Protein AF-A0A1A8PY21-F1 (afdb_monomer_lite)

Radius of gyration: 28.39 Å; chains: 1; bounding box: 63×91×81 Å

InterPro domains:
  IPR014799 Apx/Shrm Domain 2 [PF08687] (49-250)
  IPR014799 Apx/Shrm Domain 2 [PS51307] (1-251)
  IPR027685 Shroom family [PTHR15012] (1-252)

Sequence (296 aa):
PSLAPLLDTWGGESTVELMEEIFTNSRLTDEPQKHPDERIQGESFSHAQSSAPDQRKETNLDEEETDLSVKKVELCEALRSSLVVLQEEKQVLSEELRHHQALGSSIAALVQDQLKPNEKEKYSVFIGDLERIVNLLLSLCNRLSRIDRSLLCLQRDELGTEDAAEEKDSLLHKRSLLLRQTEDARELKENLDRRQRVVQTILSGYLTKPQLQNYRRFVSTKPSLLIGQRHLDGLILQGEEQLTRLVKSLPAELAEAHGWSTVGLLSNSASWSSLGLSSMIPGPAHSMRPTTVTSL

Structure (mmCIF, N/CA/C/O backbone):
data_AF-A0A1A8PY21-F1
#
_entry.id   AF-A0A1A8PY21-F1
#
loop_
_atom_site.group_PDB
_atom_site.id
_atom_site.type_symbol
_atom_site.label_atom_id
_atom_site.label_alt_id
_atom_site.label_comp_id
_atom_site.label_asym_id
_atom_site.label_entity_id
_atom_site.label_seq_id
_atom_site.pdbx_PDB_ins_code
_atom_site.Cartn_x
_atom_site.Cartn_y
_atom_site.Cartn_z
_atom_site.occupancy
_atom_site.B_iso_or_equiv
_atom_site.auth_seq_id
_atom_site.auth_comp_id
_atom_site.auth_asym_id
_atom_site.auth_atom_id
_atom_site.pdbx_PDB_model_num
ATOM 1 N N . PRO A 1 1 ? -1.814 -14.224 -22.226 1.00 44.66 1 PRO A N 1
ATOM 2 C CA . PRO A 1 1 ? -1.003 -14.618 -21.046 1.00 44.66 1 PRO A CA 1
ATOM 3 C C . PRO A 1 1 ? -0.633 -13.343 -20.284 1.00 44.66 1 PRO A C 1
ATOM 5 O O . PRO A 1 1 ? -0.239 -12.386 -20.941 1.00 44.66 1 PRO A O 1
ATOM 8 N N . SER A 1 2 ? -0.841 -13.284 -18.965 1.00 49.44 2 SER A N 1
ATOM 9 C CA . SER A 1 2 ? -0.557 -12.070 -18.179 1.00 49.44 2 SER A CA 1
ATOM 10 C C . SER A 1 2 ? 0.954 -11.864 -18.045 1.00 49.44 2 SER A C 1
ATOM 12 O O . SER A 1 2 ? 1.669 -12.801 -17.688 1.00 49.44 2 SER A O 1
ATOM 14 N N . LEU A 1 3 ? 1.436 -10.651 -18.331 1.00 60.41 3 LEU A N 1
ATOM 15 C CA . LEU A 1 3 ? 2.834 -10.267 -18.106 1.00 60.41 3 LEU A CA 1
ATOM 16 C C . LEU A 1 3 ? 3.069 -9.774 -16.670 1.00 60.41 3 LEU A C 1
ATOM 18 O O . LEU A 1 3 ? 4.193 -9.405 -16.342 1.00 60.41 3 LEU A O 1
ATOM 22 N N . ALA A 1 4 ? 2.051 -9.790 -15.801 1.00 55.03 4 ALA A N 1
ATOM 23 C CA . ALA A 1 4 ? 2.152 -9.297 -14.426 1.00 55.03 4 ALA A CA 1
ATOM 24 C C . ALA A 1 4 ? 3.354 -9.869 -13.637 1.00 55.03 4 ALA A C 1
ATOM 26 O O . ALA A 1 4 ? 4.080 -9.071 -13.045 1.00 55.03 4 ALA A O 1
ATOM 27 N N . PRO A 1 5 ? 3.685 -11.178 -13.709 1.00 56.66 5 PRO A N 1
ATOM 28 C CA . PRO A 1 5 ? 4.866 -11.712 -13.019 1.00 56.66 5 PRO A CA 1
ATOM 29 C C . PRO A 1 5 ? 6.200 -11.167 -13.559 1.00 56.66 5 PRO A C 1
ATOM 31 O O . PRO A 1 5 ? 7.193 -11.107 -12.840 1.00 56.66 5 PRO A O 1
ATOM 34 N N . LEU A 1 6 ? 6.248 -10.763 -14.831 1.00 56.72 6 LEU A N 1
ATOM 35 C CA . LEU A 1 6 ? 7.443 -10.183 -15.456 1.00 56.72 6 LEU A CA 1
ATOM 36 C C . LEU A 1 6 ? 7.592 -8.686 -15.152 1.00 56.72 6 LEU A C 1
ATOM 38 O O . LEU A 1 6 ? 8.707 -8.172 -15.143 1.00 56.72 6 LEU A O 1
ATOM 42 N N . LEU A 1 7 ? 6.484 -7.993 -14.874 1.00 57.75 7 LEU A N 1
ATOM 43 C CA . LEU A 1 7 ? 6.499 -6.596 -14.432 1.00 57.75 7 LEU A CA 1
ATOM 44 C C . LEU A 1 7 ? 6.999 -6.458 -12.987 1.00 57.75 7 LEU A C 1
ATOM 46 O O . LEU A 1 7 ? 7.671 -5.475 -12.673 1.00 57.75 7 LEU A O 1
ATOM 50 N N . ASP A 1 8 ? 6.713 -7.454 -12.147 1.00 51.75 8 ASP A N 1
ATOM 51 C CA . ASP A 1 8 ? 7.096 -7.490 -10.730 1.00 51.75 8 ASP A CA 1
ATOM 52 C C . ASP A 1 8 ? 8.574 -7.893 -10.512 1.00 51.75 8 ASP A C 1
ATOM 54 O O . ASP A 1 8 ? 9.223 -7.452 -9.569 1.00 51.75 8 ASP A O 1
ATOM 58 N N . THR A 1 9 ? 9.166 -8.658 -11.438 1.00 50.94 9 THR A N 1
ATOM 59 C CA . THR A 1 9 ? 10.487 -9.308 -11.269 1.00 50.94 9 THR A CA 1
ATOM 60 C C . THR A 1 9 ? 11.704 -8.490 -11.717 1.00 50.94 9 THR A C 1
ATOM 62 O O . THR A 1 9 ? 12.834 -8.982 -11.664 1.00 50.94 9 THR A O 1
ATOM 65 N N . TRP A 1 10 ? 11.549 -7.224 -12.118 1.00 45.28 10 TRP A N 1
ATOM 66 C CA . TRP A 1 10 ? 12.702 -6.366 -12.433 1.00 45.28 10 TRP A CA 1
ATOM 67 C C . TRP A 1 10 ? 13.410 -5.851 -11.158 1.00 45.28 10 TRP A C 1
ATOM 69 O O . TRP A 1 10 ? 13.313 -4.683 -10.777 1.00 45.28 10 TRP A O 1
ATOM 79 N N . GLY A 1 11 ? 14.181 -6.753 -10.532 1.00 39.81 11 GLY A N 1
ATOM 80 C CA . GLY A 1 11 ? 15.455 -6.455 -9.865 1.00 39.81 11 GLY A CA 1
ATOM 81 C C . GLY A 1 11 ? 15.424 -6.003 -8.400 1.00 39.81 11 GLY A C 1
ATOM 82 O O . GLY A 1 11 ? 16.011 -4.967 -8.094 1.00 39.81 11 GLY A O 1
ATOM 83 N N . GLY A 1 12 ? 14.795 -6.765 -7.500 1.00 50.94 12 GLY A N 1
ATOM 84 C CA . GLY A 1 12 ? 14.908 -6.599 -6.040 1.00 50.94 12 GLY A CA 1
ATOM 85 C C . GLY A 1 12 ? 13.712 -7.182 -5.280 1.00 50.94 12 GLY A C 1
ATOM 86 O O . GLY A 1 12 ? 12.704 -7.484 -5.910 1.00 50.94 12 GLY A O 1
ATOM 87 N N . GLU A 1 13 ? 13.830 -7.315 -3.953 1.00 57.50 13 GLU A N 1
ATOM 88 C CA . GLU A 1 13 ? 12.708 -7.651 -3.056 1.00 57.50 13 GLU A CA 1
ATOM 89 C C . GLU A 1 13 ? 11.561 -6.657 -3.305 1.00 57.50 13 GLU A C 1
ATOM 91 O O . GLU A 1 13 ? 11.758 -5.430 -3.280 1.00 57.50 13 GLU A O 1
ATOM 96 N N . SER A 1 14 ? 10.383 -7.175 -3.660 1.00 70.00 14 SER A N 1
ATOM 97 C CA . SER A 1 14 ? 9.252 -6.335 -4.050 1.00 70.00 14 SER A CA 1
ATOM 98 C C . SER A 1 14 ? 8.775 -5.557 -2.824 1.00 70.00 14 SER A C 1
ATOM 100 O O . SER A 1 14 ? 8.704 -6.082 -1.715 1.00 70.00 14 SER A O 1
ATOM 102 N N . THR A 1 15 ? 8.403 -4.283 -2.997 1.00 79.19 15 THR A N 1
ATOM 103 C CA . THR A 1 15 ? 7.799 -3.483 -1.911 1.00 79.19 15 THR A CA 1
ATOM 104 C C . THR A 1 15 ? 6.608 -4.207 -1.275 1.00 79.19 15 THR A C 1
ATOM 106 O O . THR A 1 15 ? 6.325 -4.009 -0.096 1.00 79.19 15 THR A O 1
ATOM 109 N N . VAL A 1 16 ? 5.924 -5.050 -2.052 1.00 77.62 16 VAL A N 1
ATOM 110 C CA . VAL A 1 16 ? 4.849 -5.915 -1.572 1.00 77.62 16 VAL A CA 1
ATOM 111 C C . VAL A 1 16 ? 5.371 -6.975 -0.608 1.00 77.62 16 VAL A C 1
ATOM 113 O O . VAL A 1 16 ? 4.808 -7.083 0.470 1.00 77.62 16 VAL A O 1
ATOM 116 N N . GLU A 1 17 ? 6.461 -7.677 -0.921 1.00 80.62 17 GLU A N 1
ATOM 117 C CA . GLU A 1 17 ? 7.056 -8.711 -0.056 1.00 80.62 17 GLU A CA 1
ATOM 118 C C . GLU A 1 17 ? 7.477 -8.131 1.302 1.00 80.62 17 GLU A C 1
ATOM 120 O O . GLU A 1 17 ? 7.087 -8.643 2.352 1.00 80.62 17 GLU A O 1
ATOM 125 N N . LEU A 1 18 ? 8.167 -6.984 1.292 1.00 81.00 18 LEU A N 1
ATOM 126 C CA . LEU A 1 18 ? 8.577 -6.291 2.519 1.00 81.00 18 LEU A CA 1
ATOM 127 C C . LEU A 1 18 ? 7.367 -5.820 3.346 1.00 81.00 18 LEU A C 1
ATOM 129 O O . LEU A 1 18 ? 7.375 -5.853 4.578 1.00 81.00 18 LEU A O 1
ATOM 133 N N . MET A 1 19 ? 6.302 -5.369 2.681 1.00 86.31 19 MET A N 1
ATOM 134 C CA . MET A 1 19 ? 5.062 -4.973 3.350 1.00 86.31 19 MET A CA 1
ATOM 135 C C . MET A 1 19 ? 4.276 -6.173 3.873 1.00 86.31 19 MET A C 1
ATOM 137 O O . MET A 1 19 ? 3.691 -6.083 4.951 1.00 86.31 19 MET A O 1
ATOM 141 N N . GLU A 1 20 ? 4.253 -7.287 3.150 1.00 82.56 20 GLU A N 1
ATOM 142 C CA . GLU A 1 20 ? 3.654 -8.524 3.626 1.00 82.56 20 GLU A CA 1
ATOM 143 C C . GLU A 1 20 ? 4.355 -8.962 4.903 1.00 82.56 20 GLU A C 1
ATOM 145 O O . GLU A 1 20 ? 3.666 -9.065 5.913 1.00 82.56 20 GLU A O 1
ATOM 150 N N . GLU A 1 21 ? 5.690 -9.035 4.923 1.00 84.88 21 GLU A N 1
ATOM 151 C CA . GLU A 1 21 ? 6.484 -9.363 6.115 1.00 84.88 21 GLU A CA 1
ATOM 152 C C . GLU A 1 21 ? 6.089 -8.501 7.334 1.00 84.88 21 GLU A C 1
ATOM 154 O O . GLU A 1 21 ? 5.774 -9.016 8.414 1.00 84.88 21 GLU A O 1
ATOM 159 N N . ILE A 1 22 ? 6.037 -7.174 7.166 1.00 83.25 22 ILE A N 1
ATOM 160 C CA . ILE A 1 22 ? 5.738 -6.232 8.258 1.00 83.25 22 ILE A CA 1
ATOM 161 C C . ILE A 1 22 ? 4.326 -6.442 8.830 1.00 83.25 22 ILE A C 1
ATOM 163 O O . ILE A 1 22 ? 4.101 -6.263 10.033 1.00 83.25 22 ILE A O 1
ATOM 167 N N . PHE A 1 23 ? 3.354 -6.811 7.995 1.00 82.94 23 PHE A N 1
ATOM 168 C CA . PHE A 1 23 ? 1.962 -6.957 8.421 1.00 82.94 23 PHE A CA 1
ATOM 169 C C . PHE A 1 23 ? 1.584 -8.404 8.789 1.00 82.94 23 PHE A C 1
ATOM 171 O O . PHE A 1 23 ? 0.727 -8.585 9.663 1.00 82.94 23 PHE A O 1
ATOM 178 N N . THR A 1 24 ? 2.257 -9.427 8.251 1.00 75.19 24 THR A N 1
ATOM 179 C CA . THR A 1 24 ? 2.079 -10.840 8.632 1.00 75.19 24 THR A CA 1
ATOM 180 C C . THR A 1 24 ? 2.720 -11.167 9.977 1.00 75.19 24 THR A C 1
ATOM 182 O O . THR A 1 24 ? 2.135 -11.935 10.744 1.00 75.19 24 THR A O 1
ATOM 185 N N . ASN A 1 25 ? 3.839 -10.523 10.337 1.00 45.12 25 ASN A N 1
ATOM 186 C CA . ASN A 1 25 ? 4.578 -10.789 11.584 1.00 45.12 25 ASN A CA 1
ATOM 187 C C . ASN A 1 25 ? 3.817 -10.444 12.882 1.00 45.12 25 ASN A C 1
ATOM 189 O O . ASN A 1 25 ? 4.236 -10.818 13.975 1.00 45.12 25 ASN A O 1
ATOM 193 N N . SER A 1 26 ? 2.651 -9.796 12.795 1.00 44.38 26 SER A N 1
ATOM 194 C CA . SER A 1 26 ? 1.769 -9.557 13.952 1.00 44.38 26 SER A CA 1
ATOM 195 C C . SER A 1 26 ? 0.883 -10.760 14.333 1.00 44.38 26 SER A C 1
ATOM 197 O O . SER A 1 26 ? 0.180 -10.728 15.349 1.00 44.38 26 SER A O 1
ATOM 199 N N . ARG A 1 27 ? 0.923 -11.848 13.550 1.00 37.94 27 ARG A N 1
ATOM 200 C CA . ARG A 1 27 ? 0.193 -13.095 13.804 1.00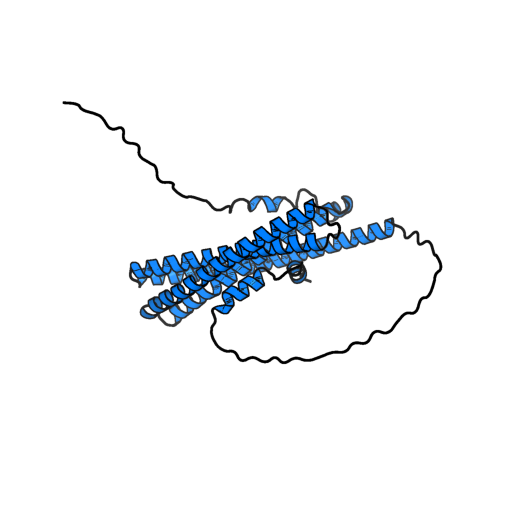 37.94 27 ARG A CA 1
ATOM 201 C C . ARG A 1 27 ? 1.065 -14.062 14.616 1.00 37.94 27 ARG A C 1
ATOM 203 O O . ARG A 1 27 ? 1.661 -14.978 14.069 1.00 37.94 27 ARG A O 1
ATOM 210 N N . LEU A 1 28 ? 1.171 -13.843 15.926 1.00 38.88 28 LEU A N 1
ATOM 211 C CA . LEU A 1 28 ? 1.960 -14.725 16.792 1.00 38.88 28 LEU A CA 1
ATOM 212 C C . LEU A 1 28 ? 1.396 -16.162 16.892 1.00 38.88 28 LEU A C 1
ATOM 214 O O . LEU A 1 28 ? 0.182 -16.350 16.984 1.00 38.88 28 LEU A O 1
ATOM 218 N N . THR A 1 29 ? 2.370 -17.085 16.977 1.00 32.84 29 THR A N 1
ATOM 219 C CA . THR A 1 29 ? 2.411 -18.489 17.458 1.00 32.84 29 THR A CA 1
ATOM 220 C C . THR A 1 29 ? 1.862 -19.605 16.556 1.00 32.84 29 THR A C 1
ATOM 222 O O . THR A 1 29 ? 0.664 -19.874 16.564 1.00 32.84 29 THR A O 1
ATOM 225 N N . ASP A 1 30 ? 2.734 -20.292 15.807 1.00 28.64 30 ASP A N 1
ATOM 226 C CA . ASP A 1 30 ? 3.470 -21.490 16.272 1.00 28.64 30 ASP A CA 1
ATOM 227 C C . ASP A 1 30 ? 4.514 -21.919 15.215 1.00 28.64 30 ASP A C 1
ATOM 229 O O . ASP A 1 30 ? 4.177 -22.176 14.063 1.00 28.64 30 ASP A O 1
ATOM 233 N N . GLU A 1 31 ? 5.782 -21.999 15.622 1.00 29.91 31 GLU A N 1
ATOM 234 C CA . GLU A 1 31 ? 6.881 -22.676 14.909 1.00 29.91 31 GLU A CA 1
ATOM 235 C C . GLU A 1 31 ? 7.088 -24.061 15.557 1.00 29.91 31 GLU A C 1
ATOM 237 O O . GLU A 1 31 ? 6.836 -24.212 16.758 1.00 29.91 31 GLU A O 1
ATOM 242 N N . PRO A 1 32 ? 7.558 -25.084 14.814 1.00 32.59 32 PRO A N 1
ATOM 243 C CA . PRO A 1 32 ? 9.007 -25.297 14.797 1.00 32.59 32 PRO A CA 1
ATOM 244 C C . PRO A 1 32 ? 9.599 -25.750 13.449 1.00 32.59 32 PRO A C 1
ATOM 246 O O . PRO A 1 32 ? 9.262 -26.813 12.927 1.00 32.59 32 PRO A O 1
ATOM 249 N N . GLN A 1 33 ? 10.591 -24.979 12.992 1.00 27.78 33 GLN A N 1
ATOM 250 C CA . GLN A 1 33 ? 11.949 -25.350 12.566 1.00 27.78 33 GLN A CA 1
ATOM 251 C C . GLN A 1 33 ? 12.152 -26.727 11.916 1.00 27.78 33 GLN A C 1
ATOM 253 O O . GLN A 1 33 ? 11.988 -27.762 12.563 1.00 27.78 33 GLN A O 1
ATOM 258 N N . LYS A 1 34 ? 12.785 -26.719 10.730 1.00 28.19 34 LYS A N 1
ATOM 259 C CA . LYS A 1 34 ? 13.888 -27.641 10.390 1.00 28.19 34 LYS A CA 1
ATOM 260 C C . LYS A 1 34 ? 14.707 -27.159 9.179 1.00 28.19 34 LYS A C 1
ATOM 262 O O . LYS A 1 34 ? 14.214 -27.140 8.060 1.00 28.19 34 LYS A O 1
ATOM 267 N N . HIS A 1 35 ? 15.983 -26.871 9.428 1.00 29.47 35 HIS A N 1
ATOM 268 C CA . HIS A 1 35 ? 17.116 -27.142 8.526 1.00 29.47 35 HIS A CA 1
ATOM 269 C C . HIS A 1 35 ? 17.983 -28.205 9.239 1.00 29.47 35 HIS A C 1
ATOM 271 O O . HIS A 1 35 ? 17.946 -28.249 10.476 1.00 29.47 35 HIS A O 1
ATOM 277 N N . PRO A 1 36 ? 18.659 -29.127 8.526 1.00 35.31 36 PRO A N 1
ATOM 278 C CA . PRO A 1 36 ? 20.046 -28.903 8.066 1.00 35.31 36 PRO A CA 1
ATOM 279 C C . PRO A 1 36 ? 20.287 -29.459 6.634 1.00 35.31 36 PRO A C 1
ATOM 281 O O . PRO A 1 36 ? 19.614 -30.394 6.222 1.00 35.31 36 PRO A O 1
ATOM 284 N N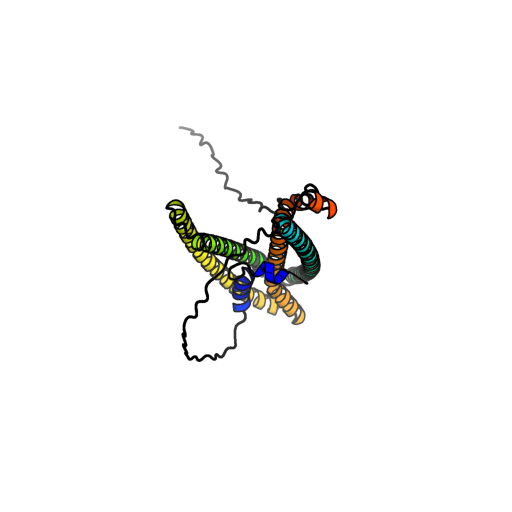 . ASP A 1 37 ? 21.016 -28.795 5.733 1.00 27.55 37 ASP A N 1
ATOM 285 C CA . ASP A 1 37 ? 22.480 -28.603 5.599 1.00 27.55 37 ASP A CA 1
ATOM 286 C C . ASP A 1 37 ? 23.247 -29.769 4.911 1.00 27.55 37 ASP A C 1
ATOM 288 O O . ASP A 1 37 ? 22.926 -30.932 5.135 1.00 27.55 37 ASP A O 1
ATOM 292 N N . GLU A 1 38 ? 24.289 -29.397 4.137 1.00 30.00 38 GLU A N 1
ATOM 293 C CA . GLU A 1 38 ? 25.358 -30.193 3.457 1.00 30.00 38 GLU A CA 1
ATOM 294 C C . GLU A 1 38 ? 25.096 -30.792 2.045 1.00 30.00 38 GLU A C 1
ATOM 296 O O . GLU A 1 38 ? 24.014 -31.284 1.763 1.00 30.00 38 GLU A O 1
ATOM 301 N N . ARG A 1 39 ? 26.035 -30.907 1.080 1.00 28.34 39 ARG A N 1
ATOM 302 C CA . ARG A 1 39 ? 27.376 -30.353 0.748 1.00 28.34 39 ARG A CA 1
ATOM 303 C C . ARG A 1 39 ? 27.797 -30.925 -0.639 1.00 28.34 39 ARG A C 1
ATOM 305 O O . ARG A 1 39 ? 27.665 -32.120 -0.848 1.00 28.34 39 ARG A O 1
ATOM 312 N N . ILE A 1 40 ? 28.408 -30.080 -1.485 1.00 33.34 40 ILE A N 1
ATOM 313 C CA . ILE A 1 40 ? 29.586 -30.284 -2.385 1.00 33.34 40 ILE A CA 1
ATOM 314 C C . ILE A 1 40 ? 29.592 -31.404 -3.460 1.00 33.34 40 ILE A C 1
ATOM 316 O O . ILE A 1 40 ? 29.669 -32.580 -3.131 1.00 33.34 40 ILE A O 1
ATOM 320 N N . GLN A 1 41 ? 29.760 -31.003 -4.733 1.00 31.89 41 GLN A N 1
ATOM 321 C CA . GLN A 1 41 ? 30.867 -31.333 -5.682 1.00 31.89 41 GLN A CA 1
ATOM 322 C C . GLN A 1 41 ? 30.495 -30.733 -7.06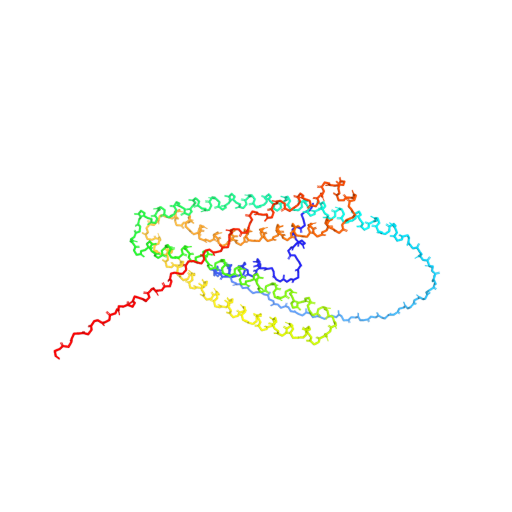0 1.00 31.89 41 GLN A C 1
ATOM 324 O O . GLN A 1 41 ? 29.355 -30.845 -7.479 1.00 31.89 41 GLN A O 1
ATOM 329 N N . GLY A 1 42 ? 31.323 -30.005 -7.812 1.00 28.11 42 GLY A N 1
ATOM 330 C CA . GLY A 1 42 ? 32.775 -29.894 -7.798 1.00 28.11 42 GLY A CA 1
ATOM 331 C C . GLY A 1 42 ? 33.412 -30.730 -8.907 1.00 28.11 42 GLY A C 1
ATOM 332 O O . GLY A 1 42 ? 34.252 -31.555 -8.583 1.00 28.11 42 GLY A O 1
ATOM 333 N N . GLU A 1 43 ? 33.046 -30.526 -10.179 1.00 31.00 43 GLU A N 1
ATOM 334 C CA . GLU A 1 43 ? 33.790 -31.081 -11.321 1.00 31.00 43 GLU A CA 1
ATOM 335 C C . GLU A 1 43 ? 33.926 -30.058 -12.459 1.00 31.00 43 GLU A C 1
ATOM 337 O O . GLU A 1 43 ? 32.968 -29.688 -13.136 1.00 31.00 43 GLU A O 1
ATOM 342 N N . SER A 1 44 ? 35.165 -29.607 -12.649 1.00 32.50 44 SER A N 1
ATOM 343 C CA . SER A 1 44 ? 35.674 -29.006 -13.880 1.00 32.50 44 SER A CA 1
ATOM 344 C C . SER A 1 44 ? 36.079 -30.122 -14.838 1.00 32.50 44 SER A C 1
ATOM 346 O O . SER A 1 44 ? 36.793 -31.018 -14.405 1.00 32.50 44 SER A O 1
ATOM 348 N N . PHE A 1 45 ? 35.779 -30.006 -16.134 1.00 28.64 45 PHE A N 1
ATOM 349 C CA . PHE A 1 45 ? 36.662 -30.521 -17.187 1.00 28.64 45 PHE A CA 1
ATOM 350 C C . PHE A 1 45 ? 36.560 -29.697 -18.477 1.00 28.64 45 PHE A C 1
ATOM 352 O O . PHE A 1 45 ? 35.588 -29.004 -18.760 1.00 28.64 45 PHE A O 1
ATOM 359 N N . SER A 1 46 ? 37.674 -29.734 -19.190 1.00 31.03 46 SER A N 1
ATOM 360 C CA . SER A 1 46 ? 38.239 -28.770 -20.124 1.00 31.03 46 SER A CA 1
ATOM 361 C C . SER A 1 46 ? 37.853 -28.945 -21.598 1.00 31.03 46 SER A C 1
ATOM 363 O O . SER A 1 46 ? 37.719 -30.061 -22.079 1.00 31.03 46 SER A O 1
ATOM 365 N N . HIS A 1 47 ? 37.855 -27.808 -22.304 1.00 29.89 47 HIS A N 1
ATOM 366 C CA . HIS A 1 47 ? 38.496 -27.529 -23.602 1.00 29.89 47 HIS A CA 1
ATOM 367 C C . HIS A 1 47 ? 38.347 -28.532 -24.768 1.00 29.89 47 HIS A C 1
ATOM 369 O O . HIS A 1 47 ? 38.985 -29.579 -24.791 1.00 29.89 47 HIS A O 1
ATOM 375 N N . ALA A 1 48 ? 37.677 -28.087 -25.837 1.00 31.83 48 ALA A N 1
ATOM 376 C CA . ALA A 1 48 ? 38.050 -28.440 -27.207 1.00 31.83 48 ALA A CA 1
ATOM 377 C C . ALA A 1 48 ? 37.741 -27.275 -28.163 1.00 31.83 48 ALA A C 1
ATOM 379 O O . ALA A 1 48 ? 36.588 -26.935 -28.420 1.00 31.83 48 ALA A O 1
ATOM 380 N N . GLN A 1 49 ? 38.816 -26.660 -28.660 1.00 33.41 49 GLN A N 1
ATOM 381 C CA . GLN A 1 49 ? 38.852 -25.782 -29.826 1.00 33.41 49 GLN A CA 1
ATOM 382 C C . GLN A 1 49 ? 38.360 -26.518 -31.078 1.00 33.41 49 GLN A C 1
ATOM 384 O O . GLN A 1 49 ? 38.784 -27.640 -31.346 1.00 33.41 49 GLN A O 1
ATOM 389 N N . SER A 1 50 ? 37.588 -25.827 -31.915 1.00 34.56 50 SER A N 1
ATOM 390 C CA . SER A 1 50 ? 37.625 -26.048 -33.360 1.00 34.56 50 SER A CA 1
ATOM 391 C C . SER A 1 50 ? 37.470 -24.717 -34.086 1.00 34.56 50 SER A C 1
ATOM 393 O O . SER A 1 50 ? 36.498 -23.986 -33.914 1.00 34.56 50 SER A O 1
ATOM 395 N N . SER A 1 51 ? 38.490 -24.421 -34.875 1.00 32.97 51 SER A N 1
ATOM 396 C CA . SER A 1 51 ? 38.691 -23.278 -35.756 1.00 32.97 51 SER A CA 1
ATOM 397 C C . SER A 1 51 ? 37.835 -23.339 -37.030 1.00 32.97 51 SER A C 1
ATOM 399 O O . SER A 1 51 ? 37.832 -24.379 -37.679 1.00 32.97 51 SER A O 1
ATOM 401 N N . ALA A 1 52 ? 37.181 -22.209 -37.354 1.00 34.78 52 ALA A N 1
ATOM 402 C CA . ALA A 1 52 ? 37.045 -21.488 -38.645 1.00 34.78 52 ALA A CA 1
ATOM 403 C C . ALA A 1 52 ? 36.932 -22.293 -39.980 1.00 34.78 52 ALA A C 1
ATOM 405 O O . ALA A 1 52 ? 37.671 -23.255 -40.170 1.00 34.78 52 ALA A O 1
ATOM 406 N N . PRO A 1 53 ? 36.110 -21.857 -40.970 1.00 41.47 53 PRO A N 1
ATOM 407 C CA . PRO A 1 53 ? 36.254 -20.526 -41.571 1.00 41.47 53 PRO A CA 1
ATOM 408 C C . PRO A 1 53 ? 34.961 -19.747 -41.886 1.00 41.47 53 PRO A C 1
ATOM 410 O O . PRO A 1 53 ? 33.930 -20.295 -42.261 1.00 41.47 53 PRO A O 1
ATOM 413 N N . ASP A 1 54 ? 35.094 -18.429 -41.737 1.00 43.03 54 ASP A N 1
ATOM 414 C CA . ASP A 1 54 ? 34.679 -17.367 -42.664 1.00 43.03 54 ASP A CA 1
ATOM 415 C C . ASP A 1 54 ? 33.593 -17.716 -43.704 1.00 43.03 54 ASP A C 1
ATOM 417 O O . ASP A 1 54 ? 33.869 -18.175 -44.813 1.00 43.03 54 ASP A O 1
ATOM 421 N N . GLN A 1 55 ? 32.345 -17.403 -43.361 1.00 37.50 55 GLN A N 1
ATOM 422 C CA . GLN A 1 55 ? 31.362 -16.945 -44.335 1.00 37.50 55 GLN A CA 1
ATOM 423 C C . GLN A 1 55 ? 30.854 -15.598 -43.847 1.00 37.50 55 GLN A C 1
ATOM 425 O O . GLN A 1 55 ? 30.137 -15.519 -42.848 1.00 37.50 55 GLN A O 1
ATOM 430 N N . ARG A 1 56 ? 31.252 -14.542 -44.561 1.00 45.59 56 ARG A N 1
ATOM 431 C CA . ARG A 1 56 ? 30.630 -13.220 -44.518 1.00 45.59 56 ARG A CA 1
ATOM 432 C C . ARG A 1 56 ? 29.126 -13.377 -44.726 1.00 45.59 56 ARG A C 1
ATOM 434 O O . ARG A 1 56 ? 28.635 -13.417 -45.849 1.00 45.59 56 ARG A O 1
ATOM 441 N N . LYS A 1 57 ? 28.408 -13.500 -43.617 1.00 46.53 57 LYS A N 1
ATOM 442 C CA . LYS A 1 57 ? 26.988 -13.224 -43.529 1.00 46.53 57 LYS A CA 1
ATOM 443 C C . LYS A 1 57 ? 26.873 -11.707 -43.516 1.00 46.53 57 LYS A C 1
ATOM 445 O O . LYS A 1 57 ? 26.890 -11.080 -42.466 1.00 46.53 57 LYS A O 1
ATOM 450 N N . GLU A 1 58 ? 26.792 -11.123 -44.702 1.00 42.72 58 GLU A N 1
ATOM 451 C CA . GLU A 1 58 ? 25.933 -9.957 -44.876 1.00 42.72 58 GLU A CA 1
ATOM 452 C C . GLU A 1 58 ? 24.504 -10.479 -44.659 1.00 42.72 58 GLU A C 1
ATOM 454 O O . GLU A 1 58 ? 23.797 -10.812 -45.606 1.00 42.72 58 GLU A O 1
ATOM 459 N N . THR A 1 59 ? 24.121 -10.729 -43.400 1.00 49.34 59 THR A N 1
ATOM 460 C CA . THR A 1 59 ? 22.710 -10.910 -43.073 1.00 49.34 59 THR A CA 1
ATOM 461 C C . THR A 1 59 ? 22.052 -9.573 -43.352 1.00 49.34 59 THR A C 1
ATOM 463 O O . THR A 1 59 ? 22.549 -8.531 -42.928 1.00 49.34 59 THR A O 1
ATOM 466 N N . ASN A 1 60 ? 21.002 -9.608 -44.170 1.00 58.25 60 ASN A N 1
ATOM 467 C CA . ASN A 1 60 ? 20.178 -8.459 -44.511 1.00 58.25 60 ASN A CA 1
ATOM 468 C C . ASN A 1 60 ? 19.801 -7.716 -43.225 1.00 58.25 60 ASN A C 1
ATOM 470 O O . ASN A 1 60 ? 18.914 -8.157 -42.497 1.00 58.25 60 ASN A O 1
ATOM 474 N N . LEU A 1 61 ? 20.468 -6.594 -42.949 1.00 65.44 61 LEU A N 1
ATOM 475 C CA . LEU A 1 61 ? 20.149 -5.729 -41.811 1.00 65.44 61 LEU A CA 1
ATOM 476 C C . LEU A 1 61 ? 18.669 -5.312 -41.851 1.00 65.44 61 LEU A C 1
ATOM 478 O O . LEU A 1 61 ? 18.034 -5.226 -40.808 1.00 65.44 61 LEU A O 1
ATOM 482 N N . ASP A 1 62 ? 18.105 -5.182 -43.054 1.00 67.75 62 ASP A N 1
ATOM 483 C CA . ASP A 1 62 ? 16.687 -4.904 -43.298 1.00 67.75 62 ASP A CA 1
ATOM 484 C C . ASP A 1 62 ? 15.758 -6.062 -42.864 1.00 67.75 62 ASP A C 1
ATOM 486 O O . ASP A 1 62 ? 14.665 -5.830 -42.346 1.00 67.75 62 ASP A O 1
ATOM 490 N N . GLU A 1 63 ? 16.165 -7.327 -43.026 1.00 70.75 63 GLU A N 1
ATOM 491 C CA . GLU A 1 63 ? 15.388 -8.490 -42.552 1.00 70.75 63 GLU A CA 1
ATOM 492 C C . GLU A 1 63 ? 15.434 -8.598 -41.018 1.00 70.75 63 GLU A C 1
ATOM 494 O O . GLU A 1 63 ? 14.433 -8.920 -40.379 1.00 70.75 63 GLU A O 1
ATOM 499 N N . GLU A 1 64 ? 16.577 -8.275 -40.408 1.00 74.25 64 GLU A N 1
ATOM 500 C CA . GLU A 1 64 ? 16.722 -8.229 -38.949 1.00 74.25 64 GLU A CA 1
ATOM 501 C C . GLU A 1 64 ? 15.957 -7.038 -38.337 1.00 74.25 64 GLU A C 1
ATOM 503 O O . GLU A 1 64 ? 15.305 -7.185 -37.303 1.00 74.25 64 GLU A O 1
ATOM 508 N N . GLU A 1 65 ? 15.967 -5.866 -38.981 1.00 75.25 65 GLU A N 1
ATOM 509 C CA . GLU A 1 65 ? 15.218 -4.682 -38.543 1.00 75.25 65 GLU A CA 1
ATOM 510 C C . GLU A 1 65 ? 13.701 -4.890 -38.652 1.00 75.25 65 GLU A C 1
ATOM 512 O O . GLU A 1 65 ? 12.951 -4.532 -37.736 1.00 75.25 65 GLU A O 1
ATOM 517 N N . THR A 1 66 ? 13.240 -5.533 -39.728 1.00 77.69 66 THR A N 1
ATOM 518 C CA . THR A 1 66 ? 11.825 -5.890 -39.888 1.00 77.69 66 THR A CA 1
ATOM 519 C C . THR A 1 66 ? 11.383 -6.923 -38.848 1.00 77.69 66 THR A C 1
ATOM 521 O O . THR A 1 66 ? 10.369 -6.692 -38.187 1.00 77.69 66 THR A O 1
ATOM 524 N N . ASP A 1 67 ? 12.155 -7.983 -38.589 1.00 86.62 67 ASP A N 1
ATOM 525 C CA . ASP A 1 67 ? 11.873 -8.958 -37.518 1.00 86.62 67 ASP A CA 1
ATOM 526 C C . ASP A 1 67 ? 11.845 -8.303 -36.120 1.00 86.62 67 ASP A C 1
ATOM 528 O O . ASP A 1 67 ? 10.944 -8.552 -35.312 1.00 86.62 67 ASP A O 1
ATOM 532 N N . LEU A 1 68 ? 12.776 -7.385 -35.835 1.00 87.81 68 LEU A N 1
ATOM 533 C CA . LEU A 1 68 ? 12.772 -6.610 -34.590 1.00 87.81 68 LEU A CA 1
ATOM 534 C C . LEU A 1 68 ? 11.540 -5.707 -34.467 1.00 87.81 68 LEU A C 1
ATOM 536 O O . LEU A 1 68 ? 10.978 -5.578 -33.375 1.00 87.81 68 LEU A O 1
ATOM 540 N N . SER A 1 69 ? 11.108 -5.076 -35.560 1.00 85.56 69 SER A N 1
ATOM 541 C CA . SER A 1 69 ? 9.905 -4.241 -35.573 1.00 85.56 69 SER A CA 1
ATOM 542 C C . SER A 1 69 ? 8.639 -5.062 -35.300 1.00 85.56 69 SER A C 1
ATOM 544 O O . SER A 1 69 ? 7.816 -4.645 -34.483 1.00 85.56 69 SER A O 1
ATOM 546 N N . VAL A 1 70 ? 8.538 -6.270 -35.869 1.00 88.00 70 VAL A N 1
ATOM 547 C CA . VAL A 1 70 ? 7.444 -7.218 -35.613 1.00 88.00 70 VAL A CA 1
ATOM 548 C C . VAL A 1 70 ? 7.419 -7.612 -34.136 1.00 88.00 70 VAL A C 1
ATOM 550 O O . VAL A 1 70 ? 6.390 -7.464 -33.480 1.00 88.00 70 VAL A O 1
ATOM 553 N N . LYS A 1 71 ? 8.566 -7.994 -33.561 1.00 91.06 71 LYS A N 1
ATOM 554 C CA . LYS A 1 71 ? 8.670 -8.345 -32.132 1.00 91.06 71 LYS A CA 1
ATOM 555 C C . LYS A 1 71 ? 8.290 -7.191 -31.202 1.00 91.06 71 LYS A C 1
ATOM 557 O O . LYS A 1 71 ? 7.666 -7.411 -30.164 1.00 91.06 71 LYS A O 1
ATOM 562 N N . LYS A 1 72 ? 8.646 -5.949 -31.549 1.00 89.31 72 LYS A N 1
ATOM 563 C CA . LYS A 1 72 ? 8.233 -4.760 -30.783 1.00 89.31 72 LYS A CA 1
ATOM 564 C C . LYS A 1 72 ? 6.717 -4.551 -30.832 1.00 89.31 72 LYS A C 1
ATOM 566 O O . LYS A 1 72 ? 6.131 -4.222 -29.804 1.00 89.31 72 LYS A O 1
ATOM 571 N N . VAL A 1 73 ? 6.088 -4.749 -31.993 1.00 89.56 73 VAL A N 1
ATOM 572 C CA . VAL A 1 73 ? 4.625 -4.679 -32.138 1.00 89.56 73 VAL A CA 1
ATOM 573 C C . VAL A 1 73 ? 3.950 -5.765 -31.298 1.00 89.56 73 VAL A C 1
ATOM 575 O O . VAL A 1 73 ? 3.056 -5.453 -30.514 1.00 89.56 73 VAL A O 1
ATOM 578 N N . GLU A 1 74 ? 4.420 -7.011 -31.380 1.00 91.56 74 GLU A N 1
ATOM 579 C CA . GLU A 1 74 ? 3.914 -8.118 -30.556 1.00 91.56 74 GLU A CA 1
ATOM 580 C C . GLU A 1 74 ? 4.035 -7.821 -29.053 1.00 91.56 74 GLU A C 1
ATOM 582 O O . GLU A 1 74 ? 3.096 -8.060 -28.291 1.00 91.56 74 GLU A O 1
ATOM 587 N N . LEU A 1 75 ? 5.160 -7.240 -28.620 1.00 92.06 75 LEU A N 1
ATOM 588 C CA . LEU A 1 75 ? 5.372 -6.840 -27.228 1.00 92.06 75 LEU A CA 1
ATOM 589 C C . LEU A 1 75 ? 4.417 -5.721 -26.791 1.00 92.06 75 LEU A C 1
ATOM 591 O O . LEU A 1 75 ? 3.881 -5.772 -25.683 1.00 92.06 75 LEU A O 1
ATOM 595 N N . CYS A 1 76 ? 4.182 -4.721 -27.642 1.00 90.56 76 CYS A N 1
ATOM 596 C CA . CYS A 1 76 ? 3.207 -3.666 -27.374 1.00 90.56 76 CYS A CA 1
ATOM 597 C C . CYS A 1 76 ? 1.788 -4.231 -27.219 1.00 90.56 76 CYS A C 1
ATOM 599 O O . CYS A 1 76 ? 1.090 -3.864 -26.273 1.00 90.56 76 CYS A O 1
ATOM 601 N N . GLU A 1 77 ? 1.365 -5.149 -28.094 1.00 90.69 77 GLU A N 1
ATOM 602 C CA . GLU A 1 77 ? 0.058 -5.810 -27.981 1.00 90.69 77 GLU A CA 1
ATOM 603 C C . GLU A 1 77 ? -0.041 -6.662 -26.706 1.00 90.69 77 GLU A C 1
ATOM 605 O O . GLU A 1 77 ? -1.043 -6.607 -25.986 1.00 90.69 77 GLU A O 1
ATOM 610 N N . ALA A 1 78 ? 1.024 -7.389 -26.357 1.00 91.75 78 ALA A N 1
ATOM 611 C CA . ALA A 1 78 ? 1.080 -8.167 -25.123 1.00 91.75 78 ALA A CA 1
ATOM 612 C C . ALA A 1 78 ? 0.992 -7.277 -23.868 1.00 91.75 78 ALA A C 1
ATOM 614 O O . ALA A 1 78 ? 0.236 -7.587 -22.943 1.00 91.75 78 ALA A O 1
ATOM 615 N N . LEU A 1 79 ? 1.702 -6.142 -23.842 1.00 90.94 79 LEU A N 1
ATOM 616 C CA . LEU A 1 79 ? 1.627 -5.161 -22.753 1.00 90.94 79 LEU A CA 1
ATOM 617 C C . LEU A 1 79 ? 0.243 -4.521 -22.653 1.00 90.94 79 LEU A C 1
ATOM 619 O O . LEU A 1 79 ? -0.291 -4.408 -21.551 1.00 90.94 79 LEU A O 1
ATOM 623 N N . ARG A 1 80 ? -0.376 -4.157 -23.782 1.00 91.00 80 ARG A N 1
ATOM 624 C CA . ARG A 1 80 ? -1.755 -3.646 -23.811 1.00 91.00 80 ARG A CA 1
ATOM 625 C C . ARG A 1 80 ? -2.737 -4.657 -23.236 1.00 91.00 80 ARG A C 1
ATOM 627 O O . ARG A 1 80 ? -3.542 -4.299 -22.382 1.00 91.00 80 ARG A O 1
ATOM 634 N N . SER A 1 81 ? -2.654 -5.916 -23.666 1.00 92.31 81 SER A N 1
ATOM 635 C CA . SER A 1 81 ? -3.493 -6.985 -23.120 1.00 92.31 81 SER A CA 1
ATOM 636 C C . SER A 1 81 ? -3.273 -7.155 -21.615 1.00 92.31 81 SER A C 1
ATOM 638 O O . SER A 1 81 ? -4.245 -7.279 -20.874 1.00 92.31 81 SER A O 1
ATOM 640 N N . SER A 1 82 ? -2.024 -7.088 -21.143 1.00 92.81 82 SER A N 1
ATOM 641 C CA . SER A 1 82 ? -1.718 -7.156 -19.711 1.00 92.81 82 SER A CA 1
ATOM 642 C C . SER A 1 82 ? -2.278 -5.963 -18.929 1.00 92.81 82 SER A C 1
ATOM 644 O O . SER A 1 82 ? -2.775 -6.151 -17.824 1.00 92.81 82 SER A O 1
ATOM 646 N N . LEU A 1 83 ? -2.236 -4.748 -19.486 1.00 93.00 83 LEU A N 1
ATOM 647 C CA . LEU A 1 83 ? -2.821 -3.555 -18.864 1.00 93.00 83 LEU A CA 1
ATOM 648 C C . LEU A 1 83 ? -4.341 -3.663 -18.732 1.00 93.00 83 LEU A C 1
ATOM 650 O O . LEU A 1 83 ? -4.883 -3.242 -17.715 1.00 93.00 83 LEU A O 1
ATOM 654 N N . VAL A 1 84 ? -5.028 -4.253 -19.716 1.00 94.81 84 VAL A N 1
ATOM 655 C CA . VAL A 1 84 ? -6.473 -4.518 -19.619 1.00 94.81 84 VAL A CA 1
ATOM 656 C C . VAL A 1 84 ? -6.771 -5.451 -18.443 1.00 94.81 84 VAL A C 1
ATOM 658 O O . VAL A 1 84 ? -7.622 -5.124 -17.623 1.00 94.81 84 VAL A O 1
ATOM 661 N N . VAL A 1 85 ? -6.016 -6.545 -18.298 1.00 95.00 85 VAL A N 1
ATOM 662 C CA . VAL A 1 85 ? -6.171 -7.477 -17.165 1.00 95.00 85 VAL A CA 1
ATOM 663 C C . VAL A 1 85 ? -5.924 -6.775 -15.824 1.00 95.00 85 VAL A C 1
ATOM 665 O O . VAL A 1 85 ? -6.732 -6.896 -14.909 1.00 95.00 85 VAL A O 1
ATOM 668 N N . LEU A 1 86 ? -4.860 -5.972 -15.709 1.00 92.75 86 LEU A N 1
ATOM 669 C CA . LEU A 1 86 ? -4.572 -5.213 -14.483 1.00 92.75 86 LEU A CA 1
ATOM 670 C C . LEU A 1 86 ? -5.679 -4.197 -14.146 1.00 92.75 86 LEU A C 1
ATOM 672 O O . LEU A 1 86 ? -5.981 -3.966 -12.975 1.00 92.75 86 LEU A O 1
ATOM 676 N N . GLN A 1 87 ? -6.304 -3.588 -15.158 1.00 95.38 87 GLN A N 1
ATOM 677 C CA . GLN A 1 87 ? -7.449 -2.696 -14.957 1.00 95.38 87 GLN A CA 1
ATOM 678 C C . GLN A 1 87 ? -8.678 -3.460 -14.454 1.00 95.38 87 GLN A C 1
ATOM 680 O O . GLN A 1 87 ? -9.366 -2.966 -13.563 1.00 95.38 87 GLN A O 1
ATOM 685 N N . GLU A 1 88 ? -8.945 -4.661 -14.971 1.00 96.12 88 GLU A N 1
ATOM 686 C CA . GLU A 1 88 ? -10.020 -5.532 -14.478 1.00 96.12 88 GLU A CA 1
ATOM 687 C C . GLU A 1 88 ? -9.784 -5.937 -13.014 1.00 96.12 88 GLU A C 1
ATOM 689 O O . GLU A 1 88 ? -10.682 -5.789 -12.182 1.00 96.12 88 GLU A O 1
ATOM 694 N N . GLU A 1 89 ? -8.562 -6.344 -12.660 1.00 94.75 89 GLU A N 1
ATOM 695 C CA . GLU A 1 89 ? -8.173 -6.641 -11.274 1.00 94.75 89 GLU A CA 1
ATOM 696 C C . GLU A 1 89 ? -8.353 -5.423 -10.354 1.00 94.75 89 GLU A C 1
ATOM 698 O O . GLU A 1 89 ? -8.888 -5.538 -9.246 1.00 94.75 89 GLU A O 1
ATOM 703 N N . LYS A 1 90 ? -7.989 -4.224 -10.829 1.00 94.75 90 LYS A N 1
ATOM 704 C CA . LYS A 1 90 ? -8.219 -2.967 -10.103 1.00 94.75 90 LYS A CA 1
ATOM 705 C C . LYS A 1 90 ? -9.706 -2.691 -9.881 1.00 94.75 90 LYS A C 1
ATOM 707 O O . LYS A 1 90 ? -10.062 -2.194 -8.810 1.00 94.75 90 LYS A O 1
ATOM 712 N N . GLN A 1 91 ? -10.578 -3.008 -10.842 1.00 96.62 91 GLN A N 1
ATOM 713 C CA . GLN A 1 91 ? -12.026 -2.877 -10.647 1.00 96.62 91 GLN A CA 1
ATOM 714 C C . GLN A 1 91 ? -12.521 -3.816 -9.546 1.00 96.62 91 GLN A C 1
ATOM 716 O O . GLN A 1 91 ? -13.194 -3.351 -8.625 1.00 96.62 91 GLN A O 1
ATOM 721 N N . VAL A 1 92 ? -12.122 -5.091 -9.572 1.00 97.19 92 VAL A N 1
ATOM 722 C CA . VAL A 1 92 ? -12.477 -6.065 -8.525 1.00 97.19 92 VAL A CA 1
ATOM 723 C C . VAL A 1 92 ? -12.027 -5.572 -7.148 1.00 97.19 92 VAL A C 1
ATOM 725 O O . VAL A 1 92 ? -12.829 -5.501 -6.214 1.00 97.19 92 VAL A O 1
ATOM 728 N N . LEU A 1 93 ? -10.775 -5.125 -7.025 1.00 96.12 93 LEU A N 1
ATOM 729 C CA . LEU A 1 93 ? -10.258 -4.587 -5.768 1.00 96.12 93 LEU A CA 1
ATOM 730 C C . LEU A 1 93 ? -11.013 -3.324 -5.313 1.00 96.12 93 LEU A C 1
ATOM 732 O O . LEU A 1 93 ? -11.230 -3.115 -4.117 1.00 96.12 93 LEU A O 1
ATOM 736 N N . SER A 1 94 ? -11.445 -2.473 -6.247 1.00 96.81 94 SER A N 1
ATOM 737 C CA . SER A 1 94 ? -12.234 -1.280 -5.920 1.00 96.81 94 SER A CA 1
ATOM 738 C C . SER A 1 94 ? -13.601 -1.632 -5.323 1.00 96.81 94 SER A C 1
ATOM 740 O O . SER A 1 94 ? -14.062 -0.979 -4.379 1.00 96.81 94 SER A O 1
ATOM 742 N N . GLU A 1 95 ? -14.227 -2.706 -5.808 1.00 97.62 95 GLU A N 1
ATOM 743 C CA . GLU A 1 95 ? -15.465 -3.221 -5.238 1.00 97.62 95 GLU A CA 1
ATOM 744 C C . GLU A 1 95 ? -15.229 -3.765 -3.831 1.00 97.62 95 GLU A C 1
ATOM 746 O O . GLU A 1 95 ? -16.007 -3.469 -2.920 1.00 97.62 95 GLU A O 1
ATOM 751 N N . GLU A 1 96 ? -14.146 -4.509 -3.608 1.00 97.25 96 GLU A N 1
ATOM 752 C CA . GLU A 1 96 ? -13.762 -4.979 -2.273 1.00 97.25 96 GLU A CA 1
ATOM 753 C C . GLU A 1 96 ? -13.534 -3.818 -1.299 1.00 97.25 96 GLU A C 1
ATOM 755 O O . GLU A 1 96 ? -14.045 -3.841 -0.173 1.00 97.25 96 GLU A O 1
ATOM 760 N N . LEU A 1 97 ? -12.851 -2.758 -1.742 1.00 96.69 97 LEU A N 1
ATOM 761 C CA . LEU A 1 97 ? -12.640 -1.544 -0.956 1.00 96.69 97 LEU A CA 1
ATOM 762 C C . LEU A 1 97 ? -13.969 -0.869 -0.596 1.00 96.69 97 LEU A C 1
ATOM 764 O O . LEU A 1 97 ? -14.148 -0.431 0.541 1.00 96.69 97 LEU A O 1
ATOM 768 N N . ARG A 1 98 ? -14.938 -0.831 -1.518 1.00 97.75 98 ARG A N 1
ATOM 769 C CA . ARG A 1 98 ? -16.282 -0.296 -1.249 1.00 97.75 98 ARG A CA 1
ATOM 770 C C . ARG A 1 98 ? -17.020 -1.120 -0.189 1.00 97.75 98 ARG A C 1
ATOM 772 O O . ARG A 1 98 ? -17.626 -0.553 0.722 1.00 97.75 98 ARG A O 1
ATOM 779 N N . HIS A 1 99 ? -16.961 -2.451 -0.267 1.00 97.75 99 HIS A N 1
ATOM 780 C CA . HIS A 1 99 ? -17.538 -3.324 0.763 1.00 97.75 99 HIS A CA 1
ATOM 781 C C . HIS A 1 99 ? -16.845 -3.131 2.119 1.00 97.75 99 HIS A C 1
ATOM 783 O O . HIS A 1 99 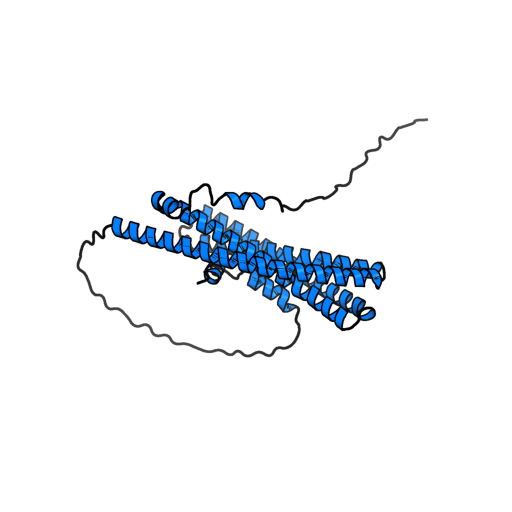? -17.505 -3.104 3.162 1.00 97.75 99 HIS A O 1
ATOM 789 N N . HIS A 1 100 ? -15.522 -2.956 2.112 1.00 97.50 100 HIS A N 1
ATOM 790 C CA . HIS A 1 100 ? -14.726 -2.676 3.305 1.00 97.50 100 HIS A CA 1
ATOM 791 C C . HIS A 1 100 ? -15.100 -1.336 3.952 1.00 97.50 100 HIS A C 1
ATOM 793 O O . HIS A 1 100 ? -15.311 -1.279 5.165 1.00 97.50 100 HIS A O 1
ATOM 799 N N . GLN A 1 101 ? -15.280 -0.282 3.152 1.00 97.50 101 GLN A N 1
ATOM 800 C CA . GLN A 1 101 ? -15.750 1.026 3.616 1.00 97.50 101 GLN A CA 1
ATOM 801 C C . GLN A 1 101 ? -17.136 0.934 4.261 1.00 97.50 101 GLN A C 1
ATOM 803 O O . GLN A 1 101 ? -17.326 1.445 5.364 1.00 97.50 101 GLN A O 1
ATOM 808 N N . ALA A 1 102 ? -18.081 0.228 3.633 1.00 98.06 102 ALA A N 1
ATOM 809 C CA . ALA A 1 102 ? -19.421 0.027 4.187 1.00 98.06 102 ALA A CA 1
ATOM 810 C C . ALA A 1 102 ? -19.389 -0.714 5.538 1.00 98.06 102 ALA A C 1
ATOM 812 O O . ALA A 1 102 ? -20.075 -0.321 6.487 1.00 98.06 102 ALA A O 1
ATOM 813 N N . LEU A 1 103 ? -18.547 -1.748 5.657 1.00 97.81 103 LEU A N 1
ATOM 814 C CA . LEU A 1 103 ? -18.307 -2.447 6.921 1.00 97.81 103 LEU A CA 1
ATOM 815 C C . LEU A 1 103 ? -17.729 -1.497 7.985 1.00 97.81 103 LEU A C 1
ATOM 817 O O . LEU A 1 103 ? -18.202 -1.488 9.122 1.00 97.81 103 LEU A O 1
ATOM 821 N N . GLY A 1 104 ? -16.755 -0.666 7.607 1.00 97.81 104 GLY A N 1
ATOM 822 C CA . GLY A 1 104 ? -16.169 0.357 8.472 1.00 97.81 104 GLY A CA 1
ATOM 823 C C . GLY A 1 104 ? -17.195 1.371 8.981 1.00 97.81 104 GLY A C 1
ATOM 824 O O . GLY A 1 104 ? -17.219 1.664 10.176 1.00 97.81 104 GLY A O 1
ATOM 825 N N . SER A 1 105 ? -18.089 1.855 8.113 1.00 98.06 105 SER A N 1
ATOM 826 C CA . SER A 1 105 ? -19.189 2.751 8.493 1.00 98.06 105 SER A CA 1
ATOM 827 C C . SER A 1 105 ? -20.168 2.088 9.463 1.00 98.06 105 SER A C 1
ATOM 829 O O . SER A 1 105 ? -20.577 2.713 10.440 1.00 98.06 105 SER A O 1
ATOM 831 N N . SER A 1 106 ? -20.506 0.813 9.244 1.00 97.69 106 SER A N 1
ATOM 832 C CA . SER A 1 106 ? -21.372 0.052 10.153 1.00 97.69 106 SER A CA 1
ATOM 833 C C . SER A 1 106 ? -20.746 -0.104 11.545 1.00 97.69 106 SER A C 1
ATOM 835 O O . SER A 1 106 ? -21.406 0.151 12.552 1.00 97.69 106 SER A O 1
ATOM 837 N N . ILE A 1 107 ? -19.457 -0.449 11.619 1.00 98.00 107 ILE A N 1
ATOM 838 C CA . ILE A 1 107 ? -18.731 -0.548 12.893 1.00 98.00 107 ILE A CA 1
ATOM 839 C C . ILE A 1 107 ? -18.633 0.822 13.568 1.00 98.00 107 ILE A C 1
ATOM 841 O O . ILE A 1 107 ? -18.858 0.927 14.771 1.00 98.00 107 ILE A O 1
ATOM 845 N N . ALA A 1 108 ? -18.333 1.879 12.808 1.00 97.44 108 ALA A N 1
ATOM 846 C CA . ALA A 1 108 ? -18.268 3.234 13.340 1.00 97.44 108 ALA A CA 1
ATOM 847 C C . ALA A 1 108 ? -19.609 3.663 13.955 1.00 97.44 108 ALA A C 1
ATOM 849 O O . ALA A 1 108 ? -19.607 4.248 15.033 1.00 97.44 108 ALA A O 1
ATOM 850 N N . ALA A 1 109 ? -20.742 3.316 13.336 1.00 97.81 109 ALA A N 1
ATOM 851 C CA . ALA A 1 109 ? -22.065 3.575 13.901 1.00 97.81 109 ALA A CA 1
ATOM 852 C C . ALA A 1 109 ? -22.275 2.850 15.243 1.00 97.81 109 ALA A C 1
ATOM 854 O O . ALA A 1 109 ? -22.709 3.476 16.206 1.00 97.81 109 ALA A O 1
ATOM 855 N N . LEU A 1 110 ? -21.886 1.572 15.347 1.00 97.00 110 LEU A N 1
ATOM 856 C CA . LEU A 1 110 ? -21.943 0.823 16.613 1.00 97.00 110 LEU A CA 1
ATOM 857 C C . LEU A 1 110 ? -21.068 1.459 17.701 1.00 97.00 110 LEU A C 1
ATOM 859 O O . LEU A 1 110 ? -21.484 1.568 18.852 1.00 97.00 110 LEU A O 1
ATOM 863 N N . VAL A 1 111 ? -19.868 1.915 17.334 1.00 97.38 111 VAL A N 1
ATOM 864 C CA . VAL A 1 111 ? -18.972 2.638 18.247 1.00 97.38 111 VAL A CA 1
ATOM 865 C C . VAL A 1 111 ? -19.601 3.953 18.703 1.00 97.38 111 VAL A C 1
ATOM 867 O O . VAL A 1 111 ? -19.504 4.308 19.876 1.00 97.38 111 VAL A O 1
ATOM 870 N N . GLN A 1 112 ? -20.269 4.678 17.806 1.00 96.75 112 GLN A N 1
ATOM 871 C CA . GLN A 1 112 ? -20.946 5.920 18.166 1.00 96.75 112 GLN A CA 1
ATOM 872 C C . GLN A 1 112 ? -22.161 5.701 19.072 1.00 96.75 112 GLN A C 1
ATOM 874 O O . GLN A 1 112 ? -22.423 6.544 19.927 1.00 96.75 112 GLN A O 1
ATOM 879 N N . ASP A 1 113 ? -22.869 4.591 18.925 1.00 96.50 113 ASP A N 1
ATOM 880 C CA . ASP A 1 113 ? -24.058 4.295 19.722 1.00 96.50 113 ASP A CA 1
ATOM 881 C C . ASP A 1 113 ? -23.709 3.781 21.131 1.00 96.50 113 ASP A C 1
ATOM 883 O O . ASP A 1 113 ? -24.303 4.210 22.116 1.00 96.50 113 ASP A O 1
ATOM 887 N N . GLN A 1 114 ? -22.700 2.909 21.251 1.00 95.94 114 GLN A N 1
ATOM 888 C CA . GLN A 1 114 ? -22.506 2.121 22.477 1.00 95.94 114 GLN A CA 1
ATOM 889 C C . GLN A 1 114 ? -21.343 2.559 23.378 1.00 95.94 114 GLN A C 1
ATOM 891 O O . GLN A 1 114 ? -21.356 2.248 24.569 1.00 95.94 114 GLN A O 1
ATOM 896 N N . LEU A 1 115 ? -20.323 3.244 22.847 1.00 96.38 115 LEU A N 1
ATOM 897 C CA . LEU A 1 115 ? -19.096 3.543 23.604 1.00 96.38 115 LEU A CA 1
ATOM 898 C C . LEU A 1 115 ? -19.132 4.910 24.296 1.00 96.38 115 LEU A C 1
ATOM 900 O O . LEU A 1 115 ? -19.827 5.837 23.882 1.00 96.38 115 LEU A O 1
ATOM 904 N N . LYS A 1 116 ? -18.300 5.072 25.329 1.00 97.06 116 LYS A N 1
ATOM 905 C CA . LYS A 1 116 ? -18.102 6.361 26.012 1.00 97.06 116 LYS A CA 1
ATOM 906 C C . LYS A 1 116 ? -17.238 7.316 25.172 1.00 97.06 116 LYS A C 1
ATOM 908 O O . LYS A 1 116 ? -16.421 6.853 24.375 1.00 97.06 116 LYS A O 1
ATOM 913 N N . PRO A 1 117 ? -17.331 8.649 25.363 1.00 96.88 117 PRO A N 1
ATOM 914 C CA . PRO A 1 117 ? -16.584 9.625 24.558 1.00 96.88 117 PRO A CA 1
ATOM 915 C C . PRO A 1 117 ? -15.067 9.374 24.481 1.00 96.88 117 PRO A C 1
ATOM 917 O O . PRO A 1 117 ? -14.484 9.414 23.402 1.00 96.88 117 PRO A O 1
ATOM 920 N N . ASN A 1 118 ? -14.438 9.024 25.604 1.00 97.00 118 ASN A N 1
ATOM 921 C CA . ASN A 1 118 ? -13.006 8.716 25.687 1.00 97.00 118 ASN A CA 1
ATOM 922 C C . ASN A 1 118 ? -12.614 7.409 24.970 1.00 97.00 118 ASN A C 1
ATOM 924 O O . ASN A 1 118 ? -11.485 7.252 24.512 1.00 97.00 118 ASN A O 1
ATOM 928 N N . GLU A 1 119 ? -13.521 6.438 24.893 1.00 97.81 119 GLU A N 1
ATOM 929 C CA . GLU A 1 119 ? -13.309 5.174 24.182 1.00 97.81 119 GLU A CA 1
ATOM 930 C C . GLU A 1 119 ? -13.480 5.359 22.672 1.00 97.81 119 GLU A C 1
ATOM 932 O O . GLU A 1 119 ? -12.691 4.823 21.891 1.00 97.81 119 GLU A O 1
ATOM 937 N N . LYS A 1 120 ? -14.457 6.180 22.263 1.00 98.00 120 LYS A N 1
ATOM 938 C CA . LYS A 1 120 ? -14.645 6.595 20.866 1.00 98.00 120 LYS A CA 1
ATOM 939 C C . LYS A 1 120 ? -13.413 7.308 20.321 1.00 98.00 120 LYS A C 1
ATOM 941 O O . LYS A 1 120 ? -12.992 7.021 19.204 1.00 98.00 120 LYS A O 1
ATOM 946 N N . GLU A 1 121 ? -12.816 8.200 21.110 1.00 97.81 121 GLU A N 1
ATOM 947 C CA . GLU A 1 121 ? -11.582 8.892 20.734 1.00 97.81 121 GLU A CA 1
ATOM 948 C C . GLU A 1 121 ? -10.434 7.901 20.507 1.00 97.81 121 GLU A C 1
ATOM 950 O O . GLU A 1 121 ? -9.801 7.926 19.452 1.00 97.81 121 GLU A O 1
ATOM 955 N N . LYS A 1 122 ? -10.225 6.951 21.430 1.00 98.00 122 LYS A N 1
ATOM 956 C CA . LYS A 1 122 ? -9.213 5.890 21.272 1.00 98.00 122 LYS A CA 1
ATOM 957 C C . LYS A 1 122 ? -9.420 5.077 19.994 1.00 98.00 122 LYS A C 1
ATOM 959 O O . LYS A 1 122 ? -8.452 4.817 19.281 1.00 98.00 122 LYS A O 1
ATOM 964 N N . TYR A 1 123 ? -10.663 4.695 19.694 1.00 98.25 123 TYR A N 1
ATOM 965 C CA . TYR A 1 123 ? -11.010 4.013 18.445 1.00 98.25 123 TYR A CA 1
ATOM 966 C C . TYR A 1 123 ? -10.693 4.884 17.220 1.00 98.25 123 TYR A C 1
ATOM 968 O O . TYR A 1 123 ? -10.025 4.423 16.299 1.00 98.25 123 TYR A O 1
ATOM 976 N N . SER A 1 124 ? -11.126 6.147 17.218 1.00 97.25 124 SER A N 1
ATOM 977 C CA . SER A 1 124 ? -10.933 7.065 16.090 1.00 97.25 124 SER A CA 1
ATOM 978 C C . SER A 1 124 ? -9.455 7.310 15.794 1.00 97.25 124 SER A C 1
ATOM 980 O O . SER A 1 124 ? -9.045 7.280 14.634 1.00 97.25 124 SER A O 1
ATOM 982 N N . VAL A 1 125 ? -8.650 7.527 16.836 1.00 97.62 125 VAL A N 1
ATOM 983 C CA . VAL A 1 125 ? -7.200 7.707 16.709 1.00 97.62 125 VAL A CA 1
ATOM 984 C C . VAL A 1 125 ? -6.554 6.439 16.152 1.00 97.62 125 VAL A C 1
ATOM 986 O O . VAL A 1 125 ? -5.761 6.519 15.219 1.00 97.62 125 VAL A O 1
ATOM 989 N N . PHE A 1 126 ? -6.927 5.263 16.664 1.00 98.19 126 PHE A N 1
ATOM 990 C CA . PHE A 1 126 ? -6.412 3.988 16.166 1.00 98.19 126 PHE A CA 1
ATOM 991 C C . PHE A 1 126 ? -6.727 3.763 14.677 1.00 98.19 126 PHE A C 1
ATOM 993 O O . PHE A 1 126 ? -5.820 3.473 13.901 1.00 98.19 126 PHE A O 1
ATOM 1000 N N . ILE A 1 127 ? -7.989 3.929 14.264 1.00 97.31 127 ILE A N 1
ATOM 1001 C CA . ILE A 1 127 ? -8.394 3.736 12.864 1.00 97.31 127 ILE A CA 1
ATOM 1002 C C . ILE A 1 127 ? -7.720 4.752 11.938 1.00 97.31 127 ILE A C 1
ATOM 1004 O O . ILE A 1 127 ? -7.284 4.381 10.848 1.00 97.31 127 ILE A O 1
ATOM 1008 N N . GLY A 1 128 ? -7.601 6.012 12.367 1.00 96.19 128 GLY A N 1
ATOM 1009 C CA . GLY A 1 128 ? -6.908 7.044 11.597 1.00 96.19 128 GLY A CA 1
ATOM 1010 C C . GLY A 1 128 ? -5.419 6.746 11.417 1.00 96.19 128 GLY A C 1
ATOM 1011 O O . GLY A 1 128 ? -4.876 6.931 10.329 1.00 96.19 128 GLY A O 1
ATOM 1012 N N . ASP A 1 129 ? -4.759 6.242 12.457 1.00 97.44 129 ASP A N 1
ATOM 1013 C CA . ASP A 1 129 ? -3.330 5.936 12.401 1.00 97.44 129 ASP A CA 1
ATOM 1014 C C . ASP A 1 129 ? -3.014 4.652 11.639 1.00 97.44 129 ASP A C 1
ATOM 1016 O O . ASP A 1 129 ? -1.943 4.563 11.045 1.00 97.44 129 ASP A O 1
ATOM 1020 N N . LEU A 1 130 ? -3.942 3.692 11.596 1.00 97.00 130 LEU A N 1
ATOM 1021 C CA . LEU A 1 130 ? -3.782 2.463 10.821 1.00 97.00 130 LEU A CA 1
ATOM 1022 C C . LEU A 1 130 ? -3.468 2.765 9.353 1.00 97.00 130 LEU A C 1
ATOM 1024 O O . LEU A 1 130 ? -2.470 2.292 8.819 1.00 97.00 130 LEU A O 1
ATOM 1028 N N . GLU A 1 131 ? -4.284 3.597 8.710 1.00 95.12 131 GLU A N 1
ATOM 1029 C CA . GLU A 1 131 ? -4.075 3.962 7.309 1.00 95.12 131 GLU A CA 1
ATOM 1030 C C . GLU A 1 131 ? -2.811 4.808 7.108 1.00 95.12 131 GLU A C 1
ATOM 1032 O O . GLU A 1 131 ? -2.069 4.604 6.147 1.00 95.12 131 GLU A O 1
ATOM 1037 N N . ARG A 1 132 ? -2.522 5.736 8.027 1.00 97.25 132 ARG A N 1
ATOM 1038 C CA . ARG A 1 132 ? -1.323 6.584 7.949 1.00 97.25 132 ARG A CA 1
ATOM 1039 C C . ARG A 1 132 ? -0.038 5.769 8.040 1.00 97.25 132 ARG A C 1
ATOM 1041 O O . ARG A 1 132 ? 0.875 6.003 7.256 1.00 97.25 132 ARG A O 1
ATOM 1048 N N . ILE A 1 133 ? 0.027 4.816 8.968 1.00 97.56 133 ILE A N 1
ATOM 1049 C CA . ILE A 1 133 ? 1.212 3.977 9.179 1.00 97.56 133 ILE A CA 1
ATOM 1050 C C . ILE A 1 133 ? 1.418 3.025 7.998 1.00 97.56 133 ILE A C 1
ATOM 1052 O O . ILE A 1 133 ? 2.542 2.909 7.521 1.00 97.56 133 ILE A O 1
ATOM 1056 N N . VAL A 1 134 ? 0.350 2.414 7.467 1.00 95.19 134 VAL A N 1
ATOM 1057 C CA . VAL A 1 134 ? 0.435 1.593 6.243 1.00 95.19 134 VAL A CA 1
ATOM 1058 C C . VAL A 1 134 ? 1.003 2.412 5.078 1.00 95.19 134 VAL A C 1
ATOM 1060 O O . VAL A 1 134 ? 1.953 1.982 4.429 1.00 95.19 134 VAL A O 1
ATOM 1063 N N . ASN A 1 135 ? 0.478 3.620 4.843 1.00 94.94 135 ASN A N 1
ATOM 1064 C CA . ASN A 1 135 ? 0.951 4.492 3.763 1.00 94.94 135 ASN A CA 1
ATOM 1065 C C . ASN A 1 135 ? 2.392 4.987 3.971 1.00 94.94 135 ASN A C 1
ATOM 1067 O O . ASN A 1 135 ? 3.147 5.104 3.005 1.00 94.94 135 ASN A O 1
ATOM 1071 N N . LEU A 1 136 ? 2.784 5.278 5.215 1.00 97.06 136 LEU A N 1
ATOM 1072 C CA . LEU A 1 136 ? 4.156 5.653 5.552 1.00 97.06 136 LEU A CA 1
ATOM 1073 C C . LEU A 1 136 ? 5.127 4.519 5.211 1.00 97.06 136 LEU A C 1
ATOM 1075 O O . LEU A 1 136 ? 6.110 4.755 4.510 1.00 97.06 136 LEU A O 1
ATOM 1079 N N . LEU A 1 137 ? 4.828 3.301 5.665 1.00 95.94 137 LEU A N 1
ATOM 1080 C CA . LEU A 1 137 ? 5.654 2.125 5.402 1.00 95.94 137 LEU A CA 1
ATOM 1081 C C . LEU A 1 137 ? 5.754 1.839 3.901 1.00 95.94 137 LEU A C 1
ATOM 1083 O O . LEU A 1 137 ? 6.865 1.697 3.400 1.00 95.94 137 LEU A O 1
ATOM 1087 N N . LEU A 1 138 ? 4.637 1.882 3.162 1.00 92.69 138 LEU A N 1
ATOM 1088 C CA . LEU A 1 138 ? 4.631 1.734 1.698 1.00 92.69 138 LEU A CA 1
ATOM 1089 C C . LEU A 1 138 ? 5.551 2.745 1.011 1.00 92.69 138 LEU A C 1
ATOM 1091 O O . LEU A 1 138 ? 6.323 2.392 0.122 1.00 92.69 138 LEU A O 1
ATOM 1095 N N . SER A 1 139 ? 5.481 4.010 1.430 1.00 94.75 139 SER A N 1
ATOM 1096 C CA . SER A 1 139 ? 6.309 5.080 0.873 1.00 94.75 139 SER A CA 1
ATOM 1097 C C . SER A 1 139 ? 7.798 4.854 1.138 1.00 94.75 139 SER A C 1
ATOM 1099 O O . SER A 1 139 ? 8.619 5.022 0.235 1.00 94.75 139 SER A O 1
ATOM 1101 N N . LEU A 1 140 ? 8.160 4.450 2.359 1.00 95.00 140 LEU A N 1
ATOM 1102 C CA . LEU A 1 140 ? 9.547 4.166 2.731 1.00 95.00 140 LEU A CA 1
ATOM 1103 C C . LEU A 1 140 ? 10.096 2.952 1.977 1.00 95.00 140 LEU A C 1
ATOM 1105 O O . LEU A 1 140 ? 11.156 3.067 1.364 1.00 95.00 140 LEU A O 1
ATOM 1109 N N . CYS A 1 141 ? 9.345 1.849 1.945 1.00 91.81 141 CYS A N 1
ATOM 1110 C CA . CYS A 1 141 ? 9.713 0.626 1.232 1.00 91.81 141 CYS A CA 1
ATOM 1111 C C . CYS A 1 141 ? 9.912 0.902 -0.265 1.00 91.81 141 CYS A C 1
ATOM 1113 O O . CYS A 1 141 ? 10.965 0.593 -0.810 1.00 91.81 141 CYS A O 1
ATOM 1115 N N . ASN A 1 142 ? 8.973 1.604 -0.910 1.00 90.62 142 ASN A N 1
ATOM 1116 C CA . ASN A 1 142 ? 9.095 1.958 -2.327 1.00 90.62 142 ASN A CA 1
ATOM 1117 C C . ASN A 1 142 ? 10.312 2.858 -2.603 1.00 90.62 142 ASN A C 1
ATOM 1119 O O . ASN A 1 142 ? 11.048 2.666 -3.571 1.00 90.62 142 ASN A O 1
ATOM 1123 N N . ARG A 1 143 ? 10.564 3.857 -1.747 1.00 93.69 143 ARG A N 1
ATOM 1124 C CA . ARG A 1 143 ? 11.753 4.716 -1.879 1.00 93.69 143 ARG A CA 1
ATOM 1125 C C . ARG A 1 143 ? 13.043 3.915 -1.722 1.00 93.69 143 ARG A C 1
ATOM 1127 O O . ARG A 1 143 ? 13.983 4.176 -2.469 1.00 93.69 143 ARG A O 1
ATOM 1134 N N . LEU A 1 144 ? 13.079 2.962 -0.793 1.00 91.88 144 LEU A N 1
ATOM 1135 C CA . LEU A 1 144 ? 14.225 2.087 -0.577 1.00 91.88 144 LEU A CA 1
ATOM 1136 C C . LEU A 1 144 ? 14.466 1.188 -1.796 1.00 91.88 144 LEU A C 1
ATOM 1138 O O . LEU A 1 144 ? 15.561 1.232 -2.348 1.00 91.88 144 LEU A O 1
ATOM 1142 N N . SER A 1 145 ? 13.429 0.509 -2.302 1.00 89.31 145 SER A N 1
ATOM 1143 C CA . SER A 1 145 ? 13.515 -0.316 -3.515 1.00 89.31 145 SER A CA 1
ATOM 1144 C C . SER A 1 145 ? 14.031 0.481 -4.720 1.00 89.31 145 SER A C 1
ATOM 1146 O O . SER A 1 145 ? 14.831 -0.020 -5.505 1.00 89.31 145 SER A O 1
ATOM 1148 N N . ARG A 1 146 ? 13.624 1.751 -4.874 1.00 90.94 146 ARG A N 1
ATOM 1149 C CA . ARG A 1 146 ? 14.144 2.621 -5.946 1.00 90.94 146 ARG A CA 1
ATOM 1150 C C . ARG A 1 146 ? 15.631 2.933 -5.781 1.00 90.94 146 ARG A C 1
ATOM 1152 O O . ARG A 1 146 ? 16.346 2.908 -6.776 1.00 90.94 146 ARG A O 1
ATOM 1159 N N . ILE A 1 147 ? 16.092 3.217 -4.560 1.00 93.06 147 ILE A N 1
ATOM 1160 C CA . ILE A 1 147 ? 17.523 3.436 -4.296 1.00 93.06 147 ILE A CA 1
ATOM 1161 C C . ILE A 1 147 ? 18.319 2.155 -4.551 1.00 93.06 147 ILE A C 1
ATOM 1163 O O . ILE A 1 147 ? 19.364 2.224 -5.191 1.00 93.06 147 ILE A O 1
ATOM 1167 N N . ASP A 1 148 ? 17.813 1.002 -4.114 1.00 90.44 148 ASP A N 1
ATOM 1168 C CA . ASP A 1 148 ? 18.466 -0.290 -4.332 1.00 90.44 148 ASP A CA 1
ATOM 1169 C C . ASP A 1 148 ? 18.591 -0.604 -5.827 1.00 90.44 148 ASP A C 1
ATOM 1171 O O . ASP A 1 148 ? 19.671 -0.966 -6.290 1.00 90.44 148 ASP A O 1
ATOM 1175 N N . ARG A 1 149 ? 17.543 -0.342 -6.617 1.00 89.19 149 ARG A N 1
ATOM 1176 C CA . ARG A 1 149 ? 17.603 -0.449 -8.083 1.00 89.19 149 ARG A CA 1
ATOM 1177 C C . ARG A 1 149 ? 18.636 0.502 -8.696 1.00 89.19 149 ARG A C 1
ATOM 1179 O O . ARG A 1 149 ? 19.413 0.071 -9.542 1.00 89.19 149 ARG A O 1
ATOM 1186 N N . SER A 1 150 ? 18.687 1.768 -8.271 1.00 91.12 150 SER A N 1
ATOM 1187 C CA . SER A 1 150 ? 19.698 2.725 -8.754 1.00 91.12 150 SER A CA 1
ATOM 1188 C C . SER A 1 150 ? 21.125 2.276 -8.427 1.00 91.12 150 SER A C 1
ATOM 1190 O O . SER A 1 150 ? 21.993 2.329 -9.293 1.00 91.12 150 SER A O 1
ATOM 1192 N N . LEU A 1 151 ? 21.362 1.774 -7.212 1.00 90.62 151 LEU A N 1
ATOM 1193 C CA . LEU A 1 151 ? 22.661 1.235 -6.802 1.00 90.62 151 LEU A CA 1
ATOM 1194 C C . LEU A 1 151 ? 23.059 0.001 -7.623 1.00 90.62 151 LEU A C 1
ATOM 1196 O O . LEU A 1 151 ? 24.217 -0.114 -8.019 1.00 90.62 151 LEU A O 1
ATOM 1200 N N . LEU A 1 152 ? 22.111 -0.897 -7.911 1.00 88.75 152 LEU A N 1
ATOM 1201 C CA . LEU A 1 152 ? 22.343 -2.065 -8.766 1.00 88.75 152 LEU A CA 1
ATOM 1202 C C . LEU A 1 152 ? 22.685 -1.670 -10.211 1.00 88.75 152 LEU A C 1
ATOM 1204 O O . LEU A 1 152 ? 23.544 -2.305 -10.820 1.00 88.75 152 LEU A O 1
ATOM 1208 N N . CYS A 1 153 ? 22.049 -0.627 -10.756 1.00 87.44 153 CYS A N 1
ATOM 1209 C CA . CYS A 1 153 ? 22.397 -0.093 -12.075 1.00 87.44 153 CYS A CA 1
ATOM 1210 C C . CYS A 1 153 ? 23.833 0.447 -12.099 1.00 87.44 153 CYS A C 1
ATOM 1212 O O . CYS A 1 153 ? 24.608 0.048 -12.962 1.00 87.44 153 CYS A O 1
ATOM 1214 N N . LEU A 1 154 ? 24.214 1.267 -11.112 1.00 87.38 154 LEU A N 1
ATOM 1215 C CA . LEU A 1 154 ? 25.577 1.805 -11.001 1.00 87.38 154 LEU A CA 1
ATOM 1216 C C . LEU A 1 154 ? 26.633 0.717 -10.774 1.00 87.38 154 LEU A C 1
ATOM 1218 O O . LEU A 1 154 ? 27.772 0.868 -11.189 1.00 87.38 154 LEU A O 1
ATOM 1222 N N . GLN A 1 155 ? 26.279 -0.387 -10.111 1.00 84.50 155 GLN A N 1
ATOM 1223 C CA . GLN A 1 155 ? 27.190 -1.521 -9.944 1.00 84.50 155 GLN A CA 1
ATOM 1224 C C . GLN A 1 155 ? 27.454 -2.263 -11.264 1.00 84.50 155 GLN A C 1
ATOM 1226 O O . GLN A 1 155 ? 28.508 -2.880 -11.406 1.00 84.50 155 GLN A O 1
ATOM 1231 N N . ARG A 1 156 ? 26.496 -2.245 -12.198 1.00 81.06 156 ARG A N 1
ATOM 1232 C CA . ARG A 1 156 ? 26.602 -2.918 -13.499 1.00 81.06 156 ARG A CA 1
ATOM 1233 C C . ARG A 1 156 ? 27.354 -2.086 -14.536 1.00 81.06 156 ARG A C 1
ATOM 1235 O O . ARG A 1 156 ? 27.971 -2.672 -15.419 1.00 81.06 156 ARG A O 1
ATOM 1242 N N . ASP A 1 157 ? 27.302 -0.761 -14.442 1.00 75.88 157 ASP A N 1
ATOM 1243 C CA . ASP A 1 157 ? 28.134 0.118 -15.265 1.00 75.88 157 ASP A CA 1
ATOM 1244 C C . ASP A 1 157 ? 29.593 0.041 -14.781 1.00 75.88 157 ASP A C 1
ATOM 1246 O O . ASP A 1 157 ? 30.015 0.723 -13.853 1.00 75.88 157 ASP A O 1
ATOM 1250 N N . GLU A 1 158 ? 30.382 -0.838 -15.407 1.00 60.53 158 GLU A N 1
ATOM 1251 C CA . GLU A 1 158 ? 31.791 -1.100 -15.063 1.00 60.53 158 GLU A CA 1
ATOM 1252 C C . GLU A 1 158 ? 32.736 0.088 -15.356 1.00 60.53 158 GLU A C 1
ATOM 1254 O O . GLU A 1 158 ? 33.906 0.067 -14.962 1.00 60.53 158 GLU A O 1
ATOM 1259 N N . LEU A 1 159 ? 32.252 1.148 -16.017 1.00 63.41 159 LEU A N 1
ATOM 1260 C CA . LEU A 1 159 ? 32.998 2.394 -16.200 1.00 63.41 159 LEU A CA 1
ATOM 1261 C C . LEU A 1 159 ? 32.926 3.241 -14.922 1.00 63.41 159 LEU A C 1
ATOM 1263 O O . LEU A 1 159 ? 32.142 4.180 -14.810 1.00 63.41 159 LEU A O 1
ATOM 1267 N N . GLY A 1 160 ? 33.779 2.908 -13.955 1.00 65.50 160 GLY A N 1
ATOM 1268 C CA . GLY A 1 160 ? 33.979 3.687 -12.734 1.00 65.50 160 GLY A CA 1
ATOM 1269 C C . GLY A 1 160 ? 34.616 5.049 -13.017 1.00 65.50 160 GLY A C 1
ATOM 1270 O O . GLY A 1 160 ? 35.829 5.210 -12.886 1.00 65.50 160 GLY A O 1
ATOM 1271 N N . THR A 1 161 ? 33.804 6.026 -13.415 1.00 77.69 161 THR A N 1
ATOM 1272 C CA . THR A 1 161 ? 34.174 7.444 -13.385 1.00 77.69 161 THR A CA 1
ATOM 1273 C C . THR A 1 161 ? 34.123 7.963 -11.945 1.00 77.69 161 THR A C 1
ATOM 1275 O O . THR A 1 161 ? 33.410 7.417 -11.101 1.00 77.69 161 THR A O 1
ATOM 1278 N N . GLU A 1 162 ? 34.886 9.017 -11.647 1.00 77.81 162 GLU A N 1
ATOM 1279 C CA . GLU A 1 162 ? 34.864 9.674 -10.329 1.00 77.81 162 GLU A CA 1
ATOM 1280 C C . GLU A 1 162 ? 33.439 10.145 -9.974 1.00 77.81 162 GLU A C 1
ATOM 1282 O O . GLU A 1 162 ? 32.953 9.865 -8.880 1.00 77.81 162 GLU A O 1
ATOM 1287 N N . ASP A 1 163 ? 32.710 10.684 -10.957 1.00 80.88 163 ASP A N 1
ATOM 1288 C CA . ASP A 1 163 ? 31.304 11.089 -10.824 1.00 80.88 163 ASP A CA 1
ATOM 1289 C C . ASP A 1 163 ? 30.371 9.926 -10.411 1.00 80.88 163 ASP A C 1
ATOM 1291 O O . ASP A 1 163 ? 29.487 10.095 -9.568 1.00 80.88 163 ASP A O 1
ATOM 1295 N N . ALA A 1 164 ? 30.570 8.721 -10.963 1.00 84.62 164 ALA A N 1
ATOM 1296 C CA . ALA A 1 164 ? 29.761 7.545 -10.626 1.00 84.62 164 ALA A CA 1
ATOM 1297 C C . ALA A 1 164 ? 30.047 7.026 -9.205 1.00 84.62 164 ALA A C 1
ATOM 1299 O O . ALA A 1 164 ? 29.150 6.515 -8.525 1.00 84.62 164 ALA A O 1
ATOM 1300 N N . ALA A 1 165 ? 31.290 7.171 -8.734 1.00 85.81 165 ALA A N 1
ATOM 1301 C CA . ALA A 1 165 ? 31.663 6.830 -7.365 1.00 85.81 165 ALA A CA 1
ATOM 1302 C C . ALA A 1 165 ? 31.010 7.786 -6.351 1.00 85.81 165 ALA A C 1
ATOM 1304 O O . ALA A 1 165 ? 30.427 7.327 -5.365 1.00 85.81 165 ALA A O 1
ATOM 1305 N N . GLU A 1 166 ? 31.017 9.093 -6.625 1.00 88.75 166 GLU A N 1
ATOM 1306 C CA . GLU A 1 166 ? 30.354 10.094 -5.779 1.00 88.75 166 GLU A CA 1
ATOM 1307 C C . GLU A 1 166 ? 28.825 9.910 -5.724 1.00 88.75 166 GLU A C 1
ATOM 1309 O O . GLU A 1 166 ? 28.209 10.026 -4.652 1.00 88.75 166 GLU A O 1
ATOM 1314 N N . GLU A 1 167 ? 28.190 9.582 -6.857 1.00 91.81 167 GLU A N 1
ATOM 1315 C CA . GLU A 1 167 ? 26.756 9.272 -6.901 1.00 91.81 167 GLU A CA 1
ATOM 1316 C C . GLU A 1 167 ? 26.430 8.038 -6.049 1.00 91.81 167 GLU A C 1
ATOM 1318 O O . GLU A 1 167 ? 25.483 8.055 -5.250 1.00 91.81 167 GLU A O 1
ATOM 1323 N N . LYS A 1 168 ? 27.236 6.979 -6.173 1.00 92.19 168 LYS A N 1
ATOM 1324 C CA . LYS A 1 168 ? 27.079 5.749 -5.394 1.00 92.19 168 LYS A CA 1
ATOM 1325 C C . LYS A 1 168 ? 27.178 6.016 -3.893 1.00 92.19 168 LYS A C 1
ATOM 1327 O O . LYS A 1 168 ? 26.296 5.579 -3.149 1.00 92.19 168 LYS A O 1
ATOM 1332 N N . ASP A 1 169 ? 28.188 6.755 -3.444 1.00 93.38 169 ASP A N 1
ATOM 1333 C CA . ASP A 1 169 ? 28.357 7.094 -2.026 1.00 93.38 169 ASP A CA 1
ATOM 1334 C C . ASP A 1 169 ? 27.180 7.930 -1.502 1.00 93.38 169 ASP A C 1
ATOM 1336 O O . ASP A 1 169 ? 26.632 7.666 -0.424 1.00 93.38 169 ASP A O 1
ATOM 1340 N N . SER A 1 170 ? 26.702 8.876 -2.313 1.00 95.62 170 SER A N 1
ATOM 1341 C CA . SER A 1 170 ? 25.509 9.671 -2.010 1.00 95.62 170 SER A CA 1
ATOM 1342 C C . SER A 1 170 ? 24.247 8.808 -1.872 1.00 95.62 170 SER A C 1
ATOM 1344 O O . SER A 1 170 ? 23.428 9.032 -0.972 1.00 95.62 170 SER A O 1
ATOM 1346 N N . LEU A 1 171 ? 24.062 7.815 -2.746 1.00 95.69 171 LEU A N 1
ATOM 1347 C CA . LEU A 1 171 ? 22.940 6.875 -2.686 1.00 95.69 171 LEU A CA 1
ATOM 1348 C C . LEU A 1 171 ? 23.042 5.932 -1.483 1.00 95.69 171 LEU A C 1
ATOM 1350 O O . LEU A 1 171 ? 22.030 5.707 -0.818 1.00 95.69 171 LEU A O 1
ATOM 1354 N N . LEU A 1 172 ? 24.237 5.446 -1.140 1.00 96.12 172 LEU A N 1
ATOM 1355 C CA . LEU A 1 172 ? 24.467 4.634 0.060 1.00 96.12 172 LEU A CA 1
ATOM 1356 C C . LEU A 1 172 ? 24.148 5.412 1.341 1.00 96.12 172 LEU A C 1
ATOM 1358 O O . LEU A 1 172 ? 23.499 4.881 2.248 1.00 96.12 172 LEU A O 1
ATOM 1362 N N . HIS A 1 173 ? 24.525 6.691 1.403 1.00 97.25 173 HIS A N 1
ATOM 1363 C CA . HIS A 1 173 ? 24.168 7.552 2.527 1.00 97.25 173 HIS A CA 1
ATOM 1364 C C . HIS A 1 173 ? 22.645 7.724 2.651 1.00 97.25 173 HIS A C 1
ATOM 1366 O O . HIS A 1 173 ? 22.075 7.529 3.729 1.00 97.25 173 HIS A O 1
ATOM 1372 N N . LYS A 1 174 ? 21.955 8.010 1.536 1.00 97.56 174 LYS A N 1
ATOM 1373 C CA . LYS A 1 174 ? 20.483 8.099 1.500 1.00 97.56 174 LYS A CA 1
ATOM 1374 C C . LYS A 1 174 ? 19.815 6.778 1.892 1.00 97.56 174 LYS A C 1
ATOM 1376 O O . LYS A 1 174 ? 18.825 6.801 2.625 1.00 97.56 174 LYS A O 1
ATOM 1381 N N . ARG A 1 175 ? 20.356 5.641 1.443 1.00 96.75 175 ARG A N 1
ATOM 1382 C CA . ARG A 1 175 ? 19.886 4.294 1.796 1.00 96.75 175 ARG A CA 1
ATOM 1383 C C . ARG A 1 175 ? 19.948 4.067 3.303 1.00 96.75 175 ARG A C 1
ATOM 1385 O O . ARG A 1 175 ? 18.958 3.654 3.895 1.00 96.75 175 ARG A O 1
ATOM 1392 N N . SER A 1 176 ? 21.079 4.394 3.930 1.00 97.69 176 SER A N 1
ATOM 1393 C CA . SER A 1 176 ? 21.260 4.281 5.383 1.00 97.69 176 SER A CA 1
ATOM 1394 C C . SER A 1 176 ? 20.217 5.097 6.159 1.00 97.69 176 SER A C 1
ATOM 1396 O O . SER A 1 176 ? 19.591 4.592 7.093 1.00 97.69 176 SER A O 1
ATOM 1398 N N . LEU A 1 177 ? 19.941 6.332 5.720 1.00 97.81 177 LEU A N 1
ATOM 1399 C CA . LEU A 1 177 ? 18.899 7.164 6.325 1.00 97.81 177 LEU A CA 1
ATOM 1400 C C . LEU A 1 177 ? 17.495 6.554 6.168 1.00 97.81 177 LEU A C 1
ATOM 1402 O O . LEU A 1 177 ? 16.726 6.551 7.128 1.00 97.81 177 LEU A O 1
ATOM 1406 N N . LEU A 1 178 ? 17.156 6.029 4.985 1.00 96.62 178 LEU A N 1
ATOM 1407 C CA . LEU A 1 178 ? 15.867 5.369 4.748 1.00 96.62 178 LEU A CA 1
ATOM 1408 C C . LEU A 1 178 ? 15.686 4.107 5.591 1.00 96.62 178 LEU A C 1
ATOM 1410 O O . LEU A 1 178 ? 14.587 3.873 6.089 1.00 96.62 178 LEU A O 1
ATOM 1414 N N . LEU A 1 179 ? 16.741 3.313 5.776 1.00 95.50 179 LEU A N 1
ATOM 1415 C CA . LEU A 1 179 ? 16.695 2.134 6.641 1.00 95.50 179 LEU A CA 1
ATOM 1416 C C . LEU A 1 179 ? 16.385 2.528 8.084 1.00 95.50 179 LEU A C 1
ATOM 1418 O O . LEU A 1 179 ? 15.496 1.945 8.697 1.00 95.50 179 LEU A O 1
ATOM 1422 N N . ARG A 1 180 ? 17.030 3.583 8.594 1.00 97.50 180 ARG A N 1
ATOM 1423 C CA . ARG A 1 180 ? 16.721 4.115 9.925 1.00 97.50 180 ARG A CA 1
ATOM 1424 C C . ARG A 1 180 ? 15.273 4.607 10.034 1.00 97.50 180 ARG A C 1
ATOM 1426 O O . ARG A 1 180 ? 14.595 4.265 10.990 1.00 97.50 180 ARG A O 1
ATOM 1433 N N . GLN A 1 181 ? 14.775 5.337 9.032 1.00 97.50 181 GLN A N 1
ATOM 1434 C CA . GLN A 1 181 ? 13.367 5.764 8.990 1.00 97.50 181 GLN A CA 1
ATOM 1435 C C . GLN A 1 181 ? 12.392 4.581 8.934 1.00 97.50 181 GLN A C 1
ATOM 1437 O O . GLN A 1 181 ? 11.291 4.660 9.474 1.00 97.50 181 GLN A O 1
ATOM 1442 N N . THR A 1 182 ? 12.781 3.497 8.262 1.00 94.56 182 THR A N 1
ATOM 1443 C CA . THR A 1 182 ? 11.980 2.271 8.178 1.00 94.56 182 THR A CA 1
ATOM 1444 C C . THR A 1 182 ? 11.905 1.589 9.537 1.00 94.56 182 THR A C 1
ATOM 1446 O O . THR A 1 182 ? 10.823 1.161 9.927 1.00 94.56 182 THR A O 1
ATOM 1449 N N . GLU A 1 183 ? 13.004 1.563 10.289 1.00 96.06 183 GLU A N 1
ATOM 1450 C CA . GLU A 1 183 ? 13.015 1.054 11.661 1.00 96.06 183 GLU A CA 1
ATOM 1451 C C . GLU A 1 183 ? 12.140 1.905 12.595 1.00 96.06 183 GLU A C 1
ATOM 1453 O O . GLU A 1 183 ? 11.271 1.372 13.284 1.00 96.06 183 GLU A O 1
ATOM 1458 N N . ASP A 1 184 ? 12.255 3.236 12.528 1.00 97.75 184 ASP A N 1
ATOM 1459 C CA . ASP A 1 184 ? 11.383 4.142 13.290 1.00 97.75 184 ASP A CA 1
ATOM 1460 C C . ASP A 1 184 ? 9.892 3.899 12.948 1.00 97.75 184 ASP A C 1
ATOM 1462 O O . ASP A 1 184 ? 9.013 3.888 13.816 1.00 97.75 184 ASP A O 1
ATOM 1466 N N . ALA A 1 185 ? 9.575 3.653 11.671 1.00 97.44 185 ALA A N 1
ATOM 1467 C CA . ALA A 1 185 ? 8.218 3.330 11.231 1.00 97.44 185 ALA A CA 1
ATOM 1468 C C . ALA A 1 185 ? 7.747 1.931 11.680 1.00 97.44 185 ALA A C 1
ATOM 1470 O O . ALA A 1 185 ? 6.549 1.748 11.932 1.00 97.44 185 ALA A O 1
ATOM 1471 N N . ARG A 1 186 ? 8.655 0.955 11.826 1.00 95.56 186 ARG A N 1
ATOM 1472 C CA . ARG A 1 186 ? 8.358 -0.357 12.429 1.00 95.56 186 ARG A CA 1
ATOM 1473 C C . ARG A 1 186 ? 7.968 -0.197 13.899 1.00 95.56 186 ARG A C 1
ATOM 1475 O O . ARG A 1 186 ? 6.957 -0.760 14.316 1.00 95.56 186 ARG A O 1
ATOM 1482 N N . GLU A 1 187 ? 8.639 0.674 14.650 1.00 97.50 187 GLU A N 1
ATOM 1483 C CA . GLU A 1 187 ? 8.239 0.983 16.030 1.00 97.50 187 GLU A CA 1
ATOM 1484 C C . GLU A 1 187 ? 6.834 1.621 16.095 1.00 97.50 187 GLU A C 1
ATOM 1486 O O . GLU A 1 187 ? 6.008 1.284 16.954 1.00 97.50 187 GLU A O 1
ATOM 1491 N N . LEU A 1 188 ? 6.502 2.518 15.156 1.00 97.94 188 LEU A N 1
ATOM 1492 C CA . LEU A 1 188 ? 5.144 3.067 15.045 1.00 97.94 188 LEU A CA 1
ATOM 1493 C C . LEU A 1 188 ? 4.102 1.969 14.792 1.00 97.94 188 LEU A C 1
ATOM 1495 O O . LEU A 1 188 ? 3.009 2.017 15.369 1.00 97.94 188 LEU A O 1
ATOM 1499 N N . LYS A 1 189 ? 4.434 0.962 13.979 1.00 96.56 189 LYS A N 1
ATOM 1500 C CA . LYS A 1 189 ? 3.570 -0.197 13.732 1.00 96.56 189 LYS A CA 1
ATOM 1501 C C . LYS A 1 189 ? 3.380 -1.055 14.983 1.00 96.56 189 LYS A C 1
ATOM 1503 O O . LYS A 1 189 ? 2.246 -1.411 15.298 1.00 96.56 189 LYS A O 1
ATOM 1508 N N . GLU A 1 190 ? 4.421 -1.311 15.765 1.00 97.25 190 GLU A N 1
ATOM 1509 C CA . GLU A 1 190 ? 4.262 -2.029 17.036 1.00 97.25 190 GLU A CA 1
ATOM 1510 C C . GLU A 1 190 ? 3.391 -1.259 18.041 1.00 97.25 190 GLU A C 1
ATOM 1512 O O . GLU A 1 190 ? 2.550 -1.830 18.745 1.00 97.25 190 GLU A O 1
ATOM 1517 N N . ASN A 1 191 ? 3.568 0.064 18.109 1.00 97.62 191 ASN A N 1
ATOM 1518 C CA . ASN A 1 191 ? 2.721 0.947 18.907 1.00 97.62 191 ASN A CA 1
ATOM 1519 C C . ASN A 1 191 ? 1.259 0.896 18.441 1.00 97.62 191 ASN A C 1
ATOM 1521 O O . ASN A 1 191 ? 0.336 0.879 19.263 1.00 97.62 191 ASN A O 1
ATOM 1525 N N . LEU A 1 192 ? 1.027 0.849 17.130 1.00 97.88 192 LEU A N 1
ATOM 1526 C CA . LEU A 1 192 ? -0.297 0.650 16.553 1.00 97.88 192 LEU A CA 1
ATOM 1527 C C . LEU A 1 192 ? -0.895 -0.704 16.966 1.00 97.88 192 LEU A C 1
ATOM 1529 O O . LEU A 1 192 ? -2.054 -0.733 17.371 1.00 97.88 192 LEU A O 1
ATOM 1533 N N . ASP A 1 193 ? -0.115 -1.785 16.980 1.00 97.25 193 ASP A N 1
ATOM 1534 C CA . ASP A 1 193 ? -0.580 -3.119 17.396 1.00 97.25 193 ASP A CA 1
ATOM 1535 C C . ASP A 1 193 ? -0.930 -3.184 18.885 1.00 97.25 193 ASP A C 1
ATOM 1537 O O . ASP A 1 193 ? -1.911 -3.819 19.294 1.00 97.25 193 ASP A O 1
ATOM 1541 N N . ARG A 1 194 ? -0.160 -2.485 19.728 1.00 98.06 194 ARG A N 1
ATOM 1542 C CA . ARG A 1 194 ? -0.506 -2.285 21.143 1.00 98.06 194 ARG A CA 1
ATOM 1543 C C . ARG A 1 194 ? -1.853 -1.573 21.274 1.00 98.06 194 ARG A C 1
ATOM 1545 O O . ARG A 1 194 ? -2.717 -2.031 22.025 1.00 98.06 194 ARG A O 1
ATOM 1552 N N . ARG A 1 195 ? -2.069 -0.495 20.513 1.00 97.88 195 ARG A N 1
ATOM 1553 C CA . ARG A 1 195 ? -3.343 0.245 20.509 1.00 97.88 195 ARG A CA 1
ATOM 1554 C C . ARG A 1 195 ? -4.502 -0.583 19.960 1.00 97.88 195 ARG A C 1
ATOM 1556 O O . ARG A 1 195 ? -5.577 -0.552 20.555 1.00 97.88 195 ARG A O 1
ATOM 1563 N N . GLN A 1 196 ? -4.278 -1.382 18.918 1.00 97.81 196 GLN A N 1
ATOM 1564 C CA . GLN A 1 196 ? -5.269 -2.311 18.374 1.00 97.81 196 GLN A CA 1
ATOM 1565 C C . GLN A 1 196 ? -5.791 -3.257 19.456 1.00 97.81 196 GLN A C 1
ATOM 1567 O O . GLN A 1 196 ? -7.003 -3.420 19.594 1.00 97.81 196 GLN A O 1
ATOM 1572 N N . ARG A 1 197 ? -4.889 -3.849 20.252 1.00 98.00 197 ARG A N 1
ATOM 1573 C CA . ARG A 1 197 ? -5.261 -4.741 21.362 1.00 98.00 197 ARG A CA 1
ATOM 1574 C C . ARG A 1 197 ? -6.104 -4.024 22.410 1.00 98.00 197 ARG A C 1
ATOM 1576 O O . ARG A 1 197 ? -7.121 -4.562 22.832 1.00 98.00 197 ARG A O 1
ATOM 1583 N N . VAL A 1 198 ? -5.730 -2.801 22.788 1.00 98.12 198 VAL A N 1
ATOM 1584 C CA . VAL A 1 198 ? -6.511 -1.992 23.739 1.00 98.12 198 VAL A CA 1
ATOM 1585 C C . VAL A 1 198 ? -7.918 -1.714 23.205 1.00 98.12 198 VAL A C 1
ATOM 1587 O O . VAL A 1 198 ? -8.894 -1.946 23.916 1.00 98.12 198 VAL A O 1
ATOM 1590 N N . VAL A 1 199 ? -8.043 -1.264 21.952 1.00 98.31 199 VAL A N 1
ATOM 1591 C CA . VAL A 1 199 ? -9.346 -0.993 21.322 1.00 98.31 199 VAL A CA 1
ATOM 1592 C C . VAL A 1 199 ? -10.174 -2.272 21.205 1.00 98.31 199 VAL A C 1
ATOM 1594 O O . VAL A 1 199 ? -11.358 -2.261 21.528 1.00 98.31 199 VAL A O 1
ATOM 1597 N N . GLN A 1 200 ? -9.564 -3.396 20.824 1.00 97.75 200 GLN A N 1
ATOM 1598 C CA . GLN A 1 200 ? -10.246 -4.688 20.766 1.00 97.75 200 GLN A CA 1
ATOM 1599 C C . GLN A 1 200 ? -10.794 -5.112 22.135 1.00 97.75 200 GLN A C 1
ATOM 1601 O O . GLN A 1 200 ? -11.927 -5.587 22.210 1.00 97.75 200 GLN A O 1
ATOM 1606 N N . THR A 1 201 ? -10.022 -4.926 23.210 1.00 98.31 201 THR A N 1
ATOM 1607 C CA . THR A 1 201 ? -10.476 -5.215 24.576 1.00 98.31 201 THR A CA 1
ATOM 1608 C C . THR A 1 201 ? -11.665 -4.339 24.960 1.00 98.31 201 THR A C 1
ATOM 1610 O O . THR A 1 201 ? -12.666 -4.867 25.439 1.00 98.31 201 THR A O 1
ATOM 1613 N N . ILE A 1 202 ? -11.607 -3.030 24.688 1.00 98.00 202 ILE A N 1
ATOM 1614 C CA . ILE A 1 202 ? -12.734 -2.112 24.925 1.00 98.00 202 ILE A CA 1
ATOM 1615 C C . ILE A 1 202 ? -13.981 -2.602 24.179 1.00 98.00 202 ILE A C 1
ATOM 1617 O O . ILE A 1 202 ? -15.017 -2.825 24.797 1.00 98.00 202 ILE A O 1
ATOM 1621 N N . LEU A 1 203 ? -13.875 -2.841 22.868 1.00 97.88 203 LEU A N 1
ATOM 1622 C CA . LEU A 1 203 ? -15.009 -3.259 22.039 1.00 97.88 203 LEU A CA 1
ATOM 1623 C C . LEU A 1 203 ? -15.602 -4.602 22.473 1.00 97.88 203 LEU A C 1
ATOM 1625 O O . LEU A 1 203 ? -16.808 -4.794 22.346 1.00 97.88 203 LEU A O 1
ATOM 1629 N N . SER A 1 204 ? -14.796 -5.514 23.022 1.00 97.69 204 SER A N 1
ATOM 1630 C CA . SER A 1 204 ? -15.291 -6.801 23.522 1.00 97.69 204 SER A CA 1
ATOM 1631 C C . SER A 1 204 ? -16.234 -6.689 24.726 1.00 97.69 204 SER A C 1
ATOM 1633 O O . SER A 1 204 ? -17.002 -7.616 24.967 1.00 97.69 204 SER A O 1
ATOM 1635 N N . GLY A 1 205 ? -16.209 -5.564 25.451 1.00 97.25 205 GLY A N 1
ATOM 1636 C CA . GLY A 1 205 ? -17.132 -5.287 26.555 1.00 97.25 205 GLY A CA 1
ATOM 1637 C C . GLY A 1 205 ? -18.511 -4.782 26.120 1.00 97.25 205 GLY A C 1
ATOM 1638 O O . GLY A 1 205 ? -19.444 -4.850 26.915 1.00 97.25 205 GLY A O 1
ATOM 1639 N N . TYR A 1 206 ? -18.649 -4.296 24.882 1.00 97.31 206 TYR A N 1
ATOM 1640 C CA . TYR A 1 206 ? -19.895 -3.708 24.368 1.00 97.31 206 TYR A CA 1
ATOM 1641 C C . TYR A 1 206 ? -20.506 -4.538 23.231 1.00 97.31 206 TYR A C 1
ATOM 1643 O O . TYR A 1 206 ? -21.715 -4.742 23.178 1.00 97.31 206 TYR A O 1
ATOM 1651 N N . LEU A 1 207 ? -19.673 -5.047 22.318 1.00 96.94 207 LEU A N 1
ATOM 1652 C CA . LEU A 1 207 ? -20.130 -5.677 21.084 1.00 96.94 207 LEU A CA 1
ATOM 1653 C C . LEU A 1 207 ? -20.406 -7.173 21.239 1.00 96.94 207 LEU A C 1
ATOM 1655 O O . LEU A 1 207 ? -19.696 -7.913 21.922 1.00 96.94 207 LEU A O 1
ATOM 1659 N N . THR A 1 208 ? -21.394 -7.652 20.484 1.00 97.56 208 THR A N 1
ATOM 1660 C CA . THR A 1 208 ? -21.659 -9.088 20.341 1.00 97.56 208 THR A CA 1
ATOM 1661 C C . THR A 1 208 ? -20.522 -9.797 19.592 1.00 97.56 208 THR A C 1
ATOM 1663 O O . THR A 1 208 ? -19.772 -9.189 18.825 1.00 97.56 208 THR A O 1
ATOM 1666 N N . LYS A 1 209 ? -20.418 -11.125 19.749 1.00 97.12 209 LYS A N 1
ATOM 1667 C CA . LYS A 1 209 ? -19.433 -11.956 19.028 1.00 97.12 209 LYS A CA 1
ATOM 1668 C C . LYS A 1 209 ? -19.381 -11.702 17.505 1.00 97.12 209 LYS A C 1
ATOM 1670 O O . LYS A 1 209 ? -18.270 -11.492 17.014 1.00 97.12 209 LYS A O 1
ATOM 1675 N N . PRO A 1 210 ? -20.504 -11.681 16.751 1.00 97.44 210 PRO A N 1
ATOM 1676 C CA . PRO A 1 210 ? -20.461 -11.415 15.309 1.00 97.44 210 PRO A CA 1
ATOM 1677 C C . PRO A 1 210 ? -20.015 -9.983 14.976 1.00 97.44 210 PRO A C 1
ATOM 1679 O O . PRO A 1 210 ? -19.230 -9.784 14.053 1.00 97.44 210 PRO A O 1
ATOM 1682 N N . GLN A 1 211 ? -20.433 -8.978 15.753 1.00 97.31 211 GLN A N 1
ATOM 1683 C CA . GLN A 1 211 ? -19.983 -7.591 15.562 1.00 97.31 211 GLN A CA 1
ATOM 1684 C C . GLN A 1 211 ? -18.477 -7.442 15.819 1.00 97.31 211 GLN A C 1
ATOM 1686 O O . GLN A 1 211 ? -17.775 -6.765 15.069 1.00 97.31 211 GLN A O 1
ATOM 1691 N N . LEU A 1 212 ? -17.956 -8.122 16.841 1.00 97.56 212 LEU A N 1
ATOM 1692 C CA . LEU A 1 212 ? -16.528 -8.123 17.139 1.00 97.56 212 LEU A CA 1
ATOM 1693 C C . LEU A 1 212 ? -15.716 -8.859 16.060 1.00 97.56 212 LEU A C 1
ATOM 1695 O O . LEU A 1 212 ? -14.610 -8.435 15.732 1.00 97.56 212 LEU A O 1
ATOM 1699 N N . GLN A 1 213 ? -16.253 -9.933 15.471 1.00 97.62 213 GLN A N 1
ATOM 1700 C CA . GLN A 1 213 ? -15.635 -10.604 14.322 1.00 97.62 213 GLN A CA 1
ATOM 1701 C C . GLN A 1 213 ? -15.574 -9.682 13.098 1.00 97.62 213 GLN A C 1
ATOM 1703 O O . GLN A 1 213 ? -14.524 -9.579 12.466 1.00 97.62 213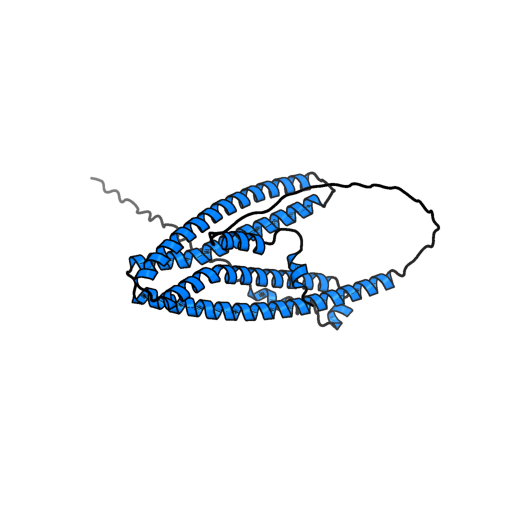 GLN A O 1
ATOM 1708 N N . ASN A 1 214 ? -16.662 -8.964 12.817 1.00 97.62 214 ASN A N 1
ATOM 1709 C CA . ASN A 1 214 ? -16.720 -7.942 11.775 1.00 97.62 214 ASN A CA 1
ATOM 1710 C C . ASN A 1 214 ? -15.659 -6.852 11.985 1.00 97.62 214 ASN A C 1
ATOM 1712 O O . ASN A 1 214 ? -14.941 -6.519 11.045 1.00 97.62 214 ASN A O 1
ATOM 1716 N N . TYR A 1 215 ? -15.490 -6.366 13.220 1.00 98.06 215 TYR A N 1
ATOM 1717 C CA . TYR A 1 215 ? -14.411 -5.439 13.571 1.00 98.06 215 TYR A CA 1
ATOM 1718 C C . TYR A 1 215 ? -13.017 -6.022 13.306 1.00 98.06 215 TYR A C 1
ATOM 1720 O O . TYR A 1 215 ? -12.196 -5.372 12.659 1.00 98.06 215 TYR A O 1
ATOM 1728 N N . ARG A 1 216 ? -12.743 -7.259 13.744 1.00 96.69 216 ARG A N 1
ATOM 1729 C CA . ARG A 1 216 ? -11.439 -7.902 13.494 1.00 96.69 216 ARG A CA 1
ATOM 1730 C C . ARG A 1 216 ? -11.154 -8.041 12.002 1.00 96.69 216 ARG A C 1
ATOM 1732 O O . ARG A 1 216 ? -10.039 -7.746 11.577 1.00 96.69 216 ARG A O 1
ATOM 1739 N N . ARG A 1 217 ? -12.148 -8.452 11.206 1.00 96.12 217 ARG A N 1
ATOM 1740 C CA . ARG A 1 217 ? -12.026 -8.528 9.743 1.00 96.12 217 ARG A CA 1
ATOM 1741 C C . ARG A 1 217 ? -11.732 -7.150 9.155 1.00 96.12 217 ARG A C 1
ATOM 1743 O O . ARG A 1 217 ? -10.769 -6.999 8.421 1.00 96.12 217 ARG A O 1
ATOM 1750 N N . PHE A 1 218 ? -12.504 -6.133 9.527 1.00 97.75 218 PHE A N 1
ATOM 1751 C CA . PHE A 1 218 ? -12.300 -4.763 9.056 1.00 97.75 218 PHE A CA 1
ATOM 1752 C C . PHE A 1 218 ? -10.866 -4.266 9.300 1.00 97.75 218 PHE A C 1
ATOM 1754 O O . PHE A 1 218 ? -10.217 -3.793 8.369 1.00 97.75 218 PHE A O 1
ATOM 1761 N N . VAL A 1 219 ? -10.349 -4.420 10.520 1.00 97.06 219 VAL A N 1
ATOM 1762 C CA . VAL A 1 219 ? -8.997 -3.960 10.868 1.00 97.06 219 VAL A CA 1
ATOM 1763 C C . VAL A 1 219 ? -7.916 -4.773 10.155 1.00 97.06 219 VAL A C 1
ATOM 1765 O O . VAL A 1 219 ? -6.996 -4.186 9.596 1.00 97.06 219 VAL A O 1
ATOM 1768 N N . SER A 1 220 ? -8.031 -6.105 10.138 1.00 94.44 220 SER A N 1
ATOM 1769 C CA . SER A 1 220 ? -7.002 -6.982 9.555 1.00 94.44 220 SER A CA 1
ATOM 1770 C C . SER A 1 220 ? -6.932 -6.920 8.030 1.00 94.44 220 SER A C 1
ATOM 1772 O O . SER A 1 220 ? -5.846 -7.027 7.477 1.00 94.44 220 SER A O 1
ATOM 1774 N N . THR A 1 221 ? -8.055 -6.708 7.339 1.00 95.62 221 THR A N 1
ATOM 1775 C CA . THR A 1 221 ? -8.083 -6.637 5.869 1.00 95.62 221 THR A CA 1
ATOM 1776 C C . THR A 1 221 ? -7.650 -5.262 5.335 1.00 95.62 221 THR A C 1
ATOM 1778 O O . THR A 1 221 ? -7.217 -5.161 4.191 1.00 95.62 221 THR A O 1
ATOM 1781 N N . LYS A 1 222 ? -7.724 -4.192 6.146 1.00 95.56 222 LYS A N 1
ATOM 1782 C CA . LYS A 1 222 ? -7.399 -2.819 5.708 1.00 95.56 222 LYS A CA 1
ATOM 1783 C C . LYS A 1 222 ? -5.968 -2.698 5.138 1.00 95.56 222 LYS A C 1
ATOM 1785 O O . LYS A 1 222 ? -5.857 -2.156 4.040 1.00 95.56 222 LYS A O 1
ATOM 1790 N N . PRO A 1 223 ? -4.892 -3.187 5.797 1.00 95.00 223 PRO A N 1
ATOM 1791 C CA . PRO A 1 223 ? -3.544 -3.127 5.229 1.00 95.00 223 PRO A CA 1
ATOM 1792 C C . PRO A 1 223 ? -3.421 -3.834 3.878 1.00 95.00 223 PRO A C 1
ATOM 1794 O O . PRO A 1 223 ? -2.919 -3.227 2.939 1.00 95.00 223 PRO A O 1
ATOM 1797 N N . SER A 1 224 ? -3.934 -5.062 3.752 1.00 93.38 224 SER A N 1
ATOM 1798 C CA . SER A 1 224 ? -3.853 -5.846 2.512 1.00 93.38 224 SER A CA 1
ATOM 1799 C C . SER A 1 224 ? -4.524 -5.140 1.332 1.00 93.38 224 SER A C 1
ATOM 1801 O O . SER A 1 224 ? -3.959 -5.107 0.246 1.00 93.38 224 SER A O 1
ATOM 1803 N N . LEU A 1 225 ? -5.683 -4.504 1.549 1.00 94.69 225 LEU A N 1
ATOM 1804 C CA . LEU A 1 225 ? -6.362 -3.733 0.500 1.00 94.69 225 LEU A CA 1
ATOM 1805 C C . LEU A 1 225 ? -5.557 -2.501 0.069 1.00 94.69 225 LEU A C 1
ATOM 1807 O O . LEU A 1 225 ? -5.480 -2.206 -1.119 1.00 94.69 225 LEU A O 1
ATOM 1811 N N . LEU A 1 226 ? -4.946 -1.784 1.019 1.00 93.81 226 LEU A N 1
ATOM 1812 C CA . LEU A 1 226 ? -4.113 -0.614 0.714 1.00 93.81 226 LEU A CA 1
ATOM 1813 C C . LEU A 1 226 ? -2.828 -1.006 -0.028 1.00 93.81 226 LEU A C 1
ATOM 1815 O O . LEU A 1 226 ? -2.439 -0.320 -0.972 1.00 93.81 226 LEU A O 1
ATOM 1819 N N . ILE A 1 227 ? -2.189 -2.107 0.382 1.00 92.38 227 ILE A N 1
ATOM 1820 C CA . ILE A 1 227 ? -1.006 -2.667 -0.284 1.00 92.38 227 ILE A CA 1
ATOM 1821 C C . ILE A 1 227 ? -1.368 -3.083 -1.711 1.00 92.38 227 ILE A C 1
ATOM 1823 O O . ILE A 1 227 ? -0.740 -2.605 -2.654 1.00 92.38 227 ILE A O 1
ATOM 1827 N N . GLY A 1 228 ? -2.420 -3.892 -1.877 1.00 92.44 228 GLY A N 1
ATOM 1828 C CA . GLY A 1 228 ? -2.884 -4.348 -3.187 1.00 92.44 228 GLY A CA 1
ATOM 1829 C C . GLY A 1 228 ? -3.251 -3.190 -4.115 1.00 92.44 228 GLY A C 1
ATOM 1830 O O . GLY A 1 228 ? -2.861 -3.186 -5.279 1.00 92.44 228 GLY A O 1
ATOM 1831 N N . GLN A 1 229 ? -3.914 -2.153 -3.589 1.00 93.94 229 GLN A N 1
ATOM 1832 C CA . GLN A 1 229 ? -4.278 -0.971 -4.375 1.00 93.94 229 GLN A CA 1
ATOM 1833 C C . GLN A 1 229 ? -3.031 -0.263 -4.903 1.00 93.94 229 GLN A C 1
ATOM 1835 O O . GLN A 1 229 ? -2.944 0.042 -6.090 1.00 93.94 229 GLN A O 1
ATOM 1840 N N . ARG A 1 230 ? -2.046 -0.028 -4.028 1.00 91.94 230 ARG A N 1
ATOM 1841 C CA . ARG A 1 230 ? -0.801 0.653 -4.403 1.00 91.94 230 ARG A CA 1
ATOM 1842 C C . ARG A 1 230 ? 0.051 -0.167 -5.356 1.00 91.94 230 ARG A C 1
ATOM 1844 O O . ARG A 1 230 ? 0.685 0.413 -6.232 1.00 91.94 230 ARG A O 1
ATOM 1851 N N . HIS A 1 231 ? 0.052 -1.484 -5.195 1.00 89.19 231 HIS A N 1
ATOM 1852 C CA . HIS A 1 231 ? 0.752 -2.386 -6.092 1.00 89.19 231 HIS A CA 1
ATOM 1853 C C . HIS A 1 231 ? 0.148 -2.361 -7.501 1.00 89.19 231 HIS A C 1
ATOM 1855 O O . HIS A 1 231 ? 0.874 -2.091 -8.456 1.00 89.19 231 HIS A O 1
ATOM 1861 N N . LEU A 1 232 ? -1.173 -2.532 -7.630 1.00 91.44 232 LEU A N 1
ATOM 1862 C CA . LEU A 1 232 ? -1.855 -2.472 -8.928 1.00 91.44 232 LEU A CA 1
ATOM 1863 C C . LEU A 1 232 ? -1.683 -1.109 -9.606 1.00 91.44 232 LEU A C 1
ATOM 1865 O O . LEU A 1 232 ? -1.371 -1.055 -10.793 1.00 91.44 232 LEU A O 1
ATOM 1869 N N . ASP A 1 233 ? -1.819 -0.009 -8.858 1.00 92.19 233 ASP A N 1
ATOM 1870 C CA . ASP A 1 233 ? -1.569 1.335 -9.391 1.00 92.19 233 ASP A CA 1
ATOM 1871 C C . ASP A 1 233 ? -0.129 1.481 -9.915 1.00 92.19 233 ASP A C 1
ATOM 1873 O O . ASP A 1 233 ? 0.090 2.079 -10.969 1.00 92.19 233 ASP A O 1
ATOM 1877 N N . GLY A 1 234 ? 0.850 0.909 -9.205 1.00 90.38 234 GLY A N 1
ATOM 1878 C CA . GLY A 1 234 ? 2.254 0.897 -9.615 1.00 90.38 234 GLY A CA 1
ATOM 1879 C C . GLY A 1 234 ? 2.502 0.077 -10.884 1.00 90.38 234 GLY A C 1
ATOM 1880 O O . GLY A 1 234 ? 3.161 0.569 -11.800 1.00 90.38 234 GLY A O 1
ATOM 1881 N N . LEU A 1 235 ? 1.948 -1.137 -10.965 1.00 89.94 235 LEU A N 1
ATOM 1882 C CA . LEU A 1 235 ? 2.074 -2.007 -12.138 1.00 89.94 235 LEU A CA 1
ATOM 1883 C C . LEU A 1 235 ? 1.434 -1.389 -13.383 1.00 89.94 235 LEU A C 1
ATOM 1885 O O . LEU A 1 235 ? 2.032 -1.423 -14.458 1.00 89.94 235 LEU A O 1
ATOM 1889 N N . ILE A 1 236 ? 0.246 -0.796 -13.237 1.00 90.81 236 ILE A N 1
ATOM 1890 C CA . ILE A 1 236 ? -0.442 -0.107 -14.334 1.00 90.81 236 ILE A CA 1
ATOM 1891 C C . ILE A 1 236 ? 0.407 1.066 -14.822 1.00 90.81 236 ILE A C 1
ATOM 1893 O O . ILE A 1 236 ? 0.694 1.149 -16.013 1.00 90.81 236 ILE A O 1
ATOM 1897 N N . LEU A 1 237 ? 0.871 1.928 -13.911 1.00 91.81 237 LEU A N 1
ATOM 1898 C CA . LEU A 1 237 ? 1.691 3.084 -14.273 1.00 91.81 237 LEU A CA 1
ATOM 1899 C C . LEU A 1 237 ? 2.986 2.665 -14.986 1.00 91.81 237 LEU A C 1
ATOM 1901 O O . LEU A 1 237 ? 3.351 3.246 -16.008 1.00 91.81 237 LEU A O 1
ATOM 1905 N N . GLN A 1 238 ? 3.670 1.640 -14.472 1.00 89.75 238 GLN A N 1
ATOM 1906 C CA . GLN A 1 238 ? 4.880 1.104 -15.093 1.00 89.75 238 GLN A CA 1
ATOM 1907 C C . GLN A 1 238 ? 4.587 0.531 -16.484 1.00 89.75 238 GLN A C 1
ATOM 1909 O O . GLN A 1 238 ? 5.330 0.811 -17.425 1.00 89.75 238 GLN A O 1
ATOM 1914 N N . GLY A 1 239 ? 3.513 -0.246 -16.630 1.00 89.56 239 GLY A N 1
ATOM 1915 C CA . GLY A 1 239 ? 3.115 -0.818 -17.912 1.00 89.56 239 GLY A CA 1
ATOM 1916 C C . GLY A 1 239 ? 2.755 0.256 -18.943 1.00 89.56 239 GLY A C 1
ATOM 1917 O O . GLY A 1 239 ? 3.175 0.161 -20.095 1.00 89.56 239 GLY A O 1
ATOM 1918 N N . GLU A 1 240 ? 2.048 1.314 -18.537 1.00 90.62 240 GLU A N 1
ATOM 1919 C CA . GLU A 1 240 ? 1.717 2.463 -19.393 1.00 90.62 240 GLU A CA 1
ATOM 1920 C C . GLU A 1 240 ? 2.973 3.224 -19.838 1.00 90.62 240 GLU A C 1
ATOM 1922 O O . GLU A 1 240 ? 3.109 3.591 -21.012 1.00 90.62 240 GLU A O 1
ATOM 1927 N N . GLU A 1 241 ? 3.928 3.429 -18.928 1.00 91.00 241 GLU A N 1
ATOM 1928 C CA . GLU A 1 241 ? 5.198 4.075 -19.245 1.00 91.00 241 GLU A CA 1
ATOM 1929 C C . GLU A 1 241 ? 6.045 3.219 -20.202 1.00 91.00 241 GLU A C 1
ATOM 1931 O O . GLU A 1 241 ? 6.582 3.738 -21.187 1.00 91.00 241 GLU A O 1
ATOM 1936 N N . GLN A 1 242 ? 6.135 1.908 -19.962 1.00 90.88 242 GLN A N 1
ATOM 1937 C CA . GLN A 1 242 ? 6.838 0.966 -20.837 1.00 90.88 242 GLN A CA 1
ATOM 1938 C C . GLN A 1 242 ? 6.213 0.915 -22.231 1.00 90.88 242 GLN A C 1
ATOM 1940 O O . GLN A 1 242 ? 6.933 1.030 -23.226 1.00 90.88 242 GLN A O 1
ATOM 1945 N N . LEU A 1 243 ? 4.884 0.820 -22.313 1.00 90.31 243 LEU A N 1
ATOM 1946 C CA . LEU A 1 243 ? 4.157 0.841 -23.577 1.00 90.31 243 LEU A CA 1
ATOM 1947 C C . LEU A 1 243 ? 4.414 2.149 -24.333 1.00 90.31 243 LEU A C 1
ATOM 1949 O O . LEU A 1 243 ? 4.744 2.126 -25.514 1.00 90.31 243 LEU A O 1
ATOM 1953 N N . THR A 1 244 ? 4.349 3.291 -23.646 1.00 89.69 244 THR A N 1
ATOM 1954 C CA . THR A 1 244 ? 4.619 4.603 -24.251 1.00 89.69 244 THR A CA 1
ATOM 1955 C C . THR A 1 244 ? 6.034 4.684 -24.829 1.00 89.69 244 THR A C 1
ATOM 1957 O O . THR A 1 244 ? 6.227 5.213 -25.925 1.00 89.69 244 THR A O 1
ATOM 1960 N N . ARG A 1 245 ? 7.040 4.167 -24.113 1.00 89.62 245 ARG A N 1
ATOM 1961 C CA . ARG A 1 245 ? 8.434 4.135 -24.587 1.00 89.62 245 ARG A CA 1
ATOM 1962 C C . ARG A 1 245 ? 8.600 3.218 -25.800 1.00 89.62 245 ARG A C 1
ATOM 1964 O O . ARG A 1 245 ? 9.261 3.611 -26.758 1.00 89.62 245 ARG A O 1
ATOM 1971 N N . LEU A 1 246 ? 7.981 2.036 -25.783 1.00 89.62 246 LEU A N 1
ATOM 1972 C CA . LEU A 1 246 ? 8.042 1.082 -26.892 1.00 89.62 246 LEU A CA 1
ATOM 1973 C C . LEU A 1 246 ? 7.368 1.626 -28.151 1.00 89.62 246 LEU A C 1
ATOM 1975 O O . LEU A 1 246 ? 7.981 1.594 -29.216 1.00 89.62 246 LEU A O 1
ATOM 1979 N N . VAL A 1 247 ? 6.175 2.212 -28.019 1.00 87.94 247 VAL A N 1
ATOM 1980 C CA . VAL A 1 247 ? 5.448 2.841 -29.131 1.00 87.94 247 VAL A CA 1
ATOM 1981 C C . VAL A 1 247 ? 6.268 3.958 -29.775 1.00 87.94 247 VAL A C 1
ATOM 1983 O O . VAL A 1 247 ? 6.378 4.008 -30.994 1.00 87.94 247 VAL A O 1
ATOM 1986 N N . LYS A 1 248 ? 6.924 4.812 -28.979 1.00 88.25 248 LYS A N 1
ATOM 1987 C CA . LYS A 1 248 ? 7.817 5.865 -29.502 1.00 88.25 248 LYS A CA 1
ATOM 1988 C C . LYS A 1 248 ? 9.042 5.323 -30.246 1.00 88.25 248 LYS A C 1
ATOM 1990 O O . LYS A 1 248 ? 9.651 6.061 -31.009 1.00 88.25 248 LYS A O 1
ATOM 1995 N N . SER A 1 249 ? 9.427 4.071 -29.995 1.00 87.56 249 SER A N 1
ATOM 1996 C CA . SER A 1 249 ? 10.578 3.414 -30.628 1.00 87.56 249 SER A CA 1
ATOM 1997 C C . SER A 1 249 ? 10.226 2.623 -31.895 1.00 87.56 249 SER A C 1
ATOM 1999 O O . SER A 1 249 ? 11.114 1.988 -32.476 1.00 87.56 249 SER A O 1
ATOM 2001 N N . LEU A 1 250 ? 8.944 2.593 -32.277 1.00 86.44 250 LEU A N 1
ATOM 2002 C CA . LEU A 1 250 ? 8.449 1.923 -33.476 1.00 86.44 250 LEU A CA 1
ATOM 2003 C C . LEU A 1 250 ? 8.459 2.867 -34.690 1.00 86.44 250 LEU A C 1
ATOM 2005 O O . LEU A 1 250 ? 8.289 4.077 -34.524 1.00 86.44 250 LEU A O 1
ATOM 2009 N N . PRO A 1 251 ? 8.596 2.328 -35.916 1.00 84.00 251 PRO A N 1
ATOM 2010 C CA . PRO A 1 251 ? 8.352 3.087 -37.138 1.00 84.00 251 PRO A CA 1
ATOM 2011 C C . PRO A 1 251 ? 6.942 3.694 -37.139 1.00 84.00 251 PRO A C 1
ATOM 2013 O O . PRO A 1 251 ? 5.970 3.018 -36.793 1.00 84.00 251 PRO A O 1
ATOM 2016 N N . ALA A 1 252 ? 6.821 4.958 -37.556 1.00 76.50 252 ALA A N 1
ATOM 2017 C CA . ALA A 1 252 ? 5.560 5.706 -37.508 1.00 76.50 252 ALA A CA 1
ATOM 2018 C C . ALA A 1 252 ? 4.420 5.011 -38.276 1.00 76.50 252 ALA A C 1
ATOM 2020 O O . ALA A 1 252 ? 3.282 5.010 -37.821 1.00 76.50 252 ALA A O 1
ATOM 2021 N N . GLU A 1 253 ? 4.736 4.361 -39.396 1.00 76.56 253 GLU A N 1
ATOM 2022 C CA . GLU A 1 253 ? 3.777 3.630 -40.234 1.00 76.56 253 GLU A CA 1
ATOM 2023 C C . GLU A 1 253 ? 3.141 2.442 -39.496 1.00 76.56 253 GLU A C 1
ATOM 2025 O O . GLU A 1 253 ? 1.936 2.218 -39.600 1.00 76.56 253 GLU A O 1
ATOM 2030 N N . LEU A 1 254 ? 3.930 1.722 -38.690 1.00 75.94 254 LEU A N 1
ATOM 2031 C CA . LEU A 1 254 ? 3.456 0.597 -37.881 1.00 75.94 254 LEU A CA 1
ATOM 2032 C C . LEU A 1 254 ? 2.683 1.078 -36.650 1.00 75.94 254 LEU A C 1
ATOM 2034 O O . LEU A 1 254 ? 1.646 0.514 -36.312 1.00 75.94 254 LEU A O 1
ATOM 2038 N N . ALA A 1 255 ? 3.143 2.145 -35.994 1.00 71.69 255 ALA A N 1
ATOM 2039 C CA . ALA A 1 255 ? 2.422 2.721 -34.861 1.00 71.69 255 ALA A CA 1
ATOM 2040 C C . ALA A 1 255 ? 1.030 3.236 -35.277 1.00 71.69 255 ALA A C 1
ATOM 2042 O O . ALA A 1 255 ? 0.041 2.951 -34.603 1.00 71.69 255 ALA A O 1
ATOM 2043 N N . GLU A 1 256 ? 0.929 3.929 -36.415 1.00 75.12 256 GLU A N 1
ATOM 2044 C CA . GLU A 1 256 ? -0.343 4.414 -36.965 1.00 75.12 256 GLU A CA 1
ATOM 2045 C C . GLU A 1 256 ? -1.249 3.259 -37.432 1.00 75.12 256 GLU A C 1
ATOM 2047 O O . GLU A 1 256 ? -2.446 3.272 -37.142 1.00 75.12 256 GLU A O 1
ATOM 2052 N N . ALA A 1 257 ? -0.694 2.213 -38.062 1.00 75.06 257 ALA A N 1
ATOM 2053 C CA . ALA A 1 257 ? -1.456 1.030 -38.482 1.00 75.06 257 ALA A CA 1
ATOM 2054 C C . ALA A 1 257 ? -2.123 0.287 -37.308 1.00 75.06 257 ALA A C 1
ATOM 2056 O O . ALA A 1 257 ? -3.222 -0.246 -37.457 1.00 75.06 257 ALA A O 1
ATOM 2057 N N . HIS A 1 258 ? -1.493 0.297 -36.130 1.00 72.25 258 HIS A N 1
ATOM 2058 C CA . HIS A 1 258 ? -2.026 -0.294 -34.896 1.00 72.25 258 HIS A CA 1
ATOM 2059 C C . HIS A 1 258 ? -2.835 0.701 -34.035 1.00 72.25 258 HIS A C 1
ATOM 2061 O O . HIS A 1 258 ? -3.236 0.388 -32.909 1.00 72.25 258 HIS A O 1
ATOM 2067 N N . GLY A 1 259 ? -3.107 1.909 -34.546 1.00 71.56 259 GLY A N 1
ATOM 2068 C CA . GLY A 1 259 ? -3.881 2.937 -33.844 1.00 71.56 259 GLY A CA 1
ATOM 2069 C C . GLY A 1 259 ? -3.161 3.536 -32.630 1.00 71.56 259 GLY A C 1
ATOM 2070 O O . GLY A 1 259 ? -3.805 4.066 -31.723 1.00 71.56 259 GLY A O 1
ATOM 2071 N N . TRP A 1 260 ? -1.830 3.448 -32.579 1.00 73.50 260 TRP A N 1
ATOM 2072 C CA . TRP A 1 260 ? -0.971 4.022 -31.540 1.00 73.50 260 TRP A CA 1
ATOM 2073 C C . TRP A 1 260 ? -0.468 5.398 -31.963 1.00 73.50 260 TRP A C 1
ATOM 2075 O O . TRP A 1 260 ? 0.728 5.680 -31.947 1.00 73.50 260 TRP A O 1
ATOM 2085 N N . SER A 1 261 ? -1.391 6.274 -32.354 1.00 56.78 261 SER A N 1
ATOM 2086 C CA . SER A 1 261 ? -1.022 7.645 -32.681 1.00 56.78 261 SER A CA 1
ATOM 2087 C C . SER A 1 261 ? -0.588 8.372 -31.400 1.00 56.78 261 SER A C 1
ATOM 2089 O O . SER A 1 261 ? -1.249 8.284 -30.358 1.00 56.78 261 SER A O 1
ATOM 2091 N N . THR A 1 262 ? 0.532 9.096 -31.469 1.00 52.78 262 THR A N 1
ATOM 2092 C CA . THR A 1 262 ? 1.252 9.750 -30.352 1.00 52.78 262 THR A CA 1
ATOM 2093 C C . THR A 1 262 ? 0.365 10.641 -29.461 1.00 52.78 262 THR A C 1
ATOM 2095 O O . THR A 1 262 ? 0.711 10.937 -28.318 1.00 52.78 262 THR A O 1
ATOM 2098 N N . VAL A 1 263 ? -0.803 11.050 -29.963 1.00 45.62 263 VAL A N 1
ATOM 2099 C CA . VAL A 1 263 ? -1.772 11.933 -29.297 1.00 45.62 263 VAL A CA 1
ATOM 2100 C C . VAL A 1 263 ? -2.750 11.171 -28.379 1.00 45.62 263 VAL A C 1
ATOM 2102 O O . VAL A 1 263 ? -3.237 11.734 -27.399 1.00 45.62 263 VAL A O 1
ATOM 2105 N N . GLY A 1 264 ? -3.021 9.885 -28.638 1.00 44.69 264 GLY A N 1
ATOM 2106 C CA . GLY A 1 264 ? -4.052 9.109 -27.929 1.00 44.69 264 GLY A CA 1
ATOM 2107 C C . GLY A 1 264 ? -3.611 8.510 -26.589 1.00 44.69 264 GLY A C 1
ATOM 2108 O O . GLY A 1 264 ? -4.417 8.401 -25.668 1.00 44.69 264 GLY A O 1
ATOM 2109 N N . LEU A 1 265 ? -2.327 8.170 -26.442 1.00 48.38 265 LEU A N 1
ATOM 2110 C CA . LEU A 1 265 ? -1.797 7.519 -25.231 1.00 48.38 265 LEU A CA 1
ATOM 2111 C C . LEU A 1 265 ? -1.566 8.495 -24.061 1.00 48.38 265 LEU A C 1
ATOM 2113 O O . LEU A 1 265 ? -1.514 8.078 -22.909 1.00 48.38 265 LEU A O 1
ATOM 2117 N N . LEU A 1 266 ? -1.462 9.800 -24.334 1.00 46.62 266 LEU A N 1
ATOM 2118 C CA . LEU A 1 266 ? -1.175 10.824 -23.320 1.00 46.62 266 LEU A CA 1
ATOM 2119 C C . LEU A 1 266 ? -2.434 11.380 -22.625 1.00 46.62 266 LEU A C 1
ATOM 2121 O O . LEU A 1 266 ? -2.316 12.040 -21.595 1.00 46.62 266 LEU A O 1
ATOM 2125 N N . SER A 1 267 ? -3.640 11.108 -23.142 1.00 39.28 267 SER A N 1
ATOM 2126 C CA . SER A 1 267 ? -4.879 11.709 -22.612 1.00 39.28 267 SER A CA 1
ATOM 2127 C C . SER A 1 267 ? -5.341 11.142 -21.263 1.00 39.28 267 SER A C 1
ATOM 2129 O O . SER A 1 267 ? -6.048 11.836 -20.536 1.00 39.28 267 SER A O 1
ATOM 2131 N N . ASN A 1 268 ? -4.904 9.942 -20.862 1.00 39.09 268 ASN A N 1
ATOM 2132 C CA . ASN A 1 268 ? -5.272 9.374 -19.554 1.00 39.09 268 ASN A CA 1
ATOM 2133 C C . ASN A 1 268 ? -4.332 9.782 -18.405 1.00 39.09 268 ASN A C 1
ATOM 2135 O O . ASN A 1 268 ? -4.705 9.664 -17.240 1.00 39.09 268 ASN A O 1
ATOM 2139 N N . SER A 1 269 ? -3.152 10.335 -18.707 1.00 41.78 269 SER A N 1
ATOM 2140 C CA . SER A 1 269 ? -2.163 10.755 -17.701 1.00 41.78 269 SER A CA 1
ATOM 2141 C C . SER A 1 269 ? -2.550 12.054 -16.970 1.00 41.78 269 SER A C 1
ATOM 2143 O O . SER A 1 269 ? -2.124 12.276 -15.835 1.00 41.78 269 SER A O 1
ATOM 2145 N N . ALA A 1 270 ? -3.392 12.901 -17.572 1.00 35.09 270 ALA A N 1
ATOM 2146 C CA . ALA A 1 270 ? -3.694 14.240 -17.056 1.00 35.09 270 ALA A CA 1
ATOM 2147 C C . ALA A 1 270 ? -4.615 14.270 -15.818 1.00 35.09 270 ALA A C 1
ATOM 2149 O O . ALA A 1 270 ? -4.815 15.334 -15.235 1.00 35.09 270 ALA A O 1
ATOM 2150 N N . SER A 1 271 ? -5.173 13.134 -15.387 1.00 38.53 271 SER A N 1
ATOM 2151 C CA . SER A 1 271 ? -6.140 13.116 -14.277 1.00 38.53 271 SER A CA 1
ATOM 2152 C C . SER A 1 271 ? -5.519 12.897 -12.891 1.00 38.53 271 SER A C 1
ATOM 2154 O O . SER A 1 271 ? -6.218 13.053 -11.892 1.00 38.53 271 SER A O 1
ATOM 2156 N N . TRP A 1 272 ? -4.252 12.475 -12.779 1.00 41.47 272 TRP A N 1
ATOM 2157 C CA . TRP A 1 272 ? -3.736 11.918 -11.511 1.00 41.47 272 TRP A CA 1
ATOM 2158 C C . TRP A 1 272 ? -2.745 12.824 -10.763 1.00 41.47 272 TRP A C 1
ATOM 2160 O O . TRP A 1 272 ? -2.289 12.478 -9.674 1.00 41.47 272 TRP A O 1
ATOM 2170 N N . SER A 1 273 ? -2.473 14.034 -11.259 1.00 36.81 273 SER A N 1
ATOM 2171 C CA . SER A 1 273 ? -1.596 15.001 -10.576 1.00 36.81 273 SER A CA 1
ATOM 2172 C C . SER A 1 273 ? -2.235 15.711 -9.367 1.00 36.81 273 SER A C 1
ATOM 2174 O O . SER A 1 273 ? -1.561 16.502 -8.712 1.00 36.81 273 SER A O 1
ATOM 2176 N N . SER A 1 274 ? -3.504 15.448 -9.028 1.00 36.78 274 SER A N 1
ATOM 2177 C CA . SER A 1 274 ? -4.231 16.214 -7.995 1.00 36.78 274 SER A CA 1
ATOM 2178 C C . SER A 1 274 ? -4.414 15.526 -6.638 1.00 36.78 274 SER A C 1
ATOM 2180 O O . SER A 1 274 ? -5.096 16.078 -5.782 1.00 36.78 274 SER A O 1
ATOM 2182 N N . LEU A 1 275 ? -3.761 14.392 -6.370 1.00 41.09 275 LEU A N 1
ATOM 2183 C CA . LEU A 1 275 ? -3.671 13.844 -5.005 1.00 41.09 275 LEU A CA 1
ATOM 2184 C C . LEU A 1 275 ? -2.277 14.070 -4.399 1.00 41.09 275 LEU A C 1
ATOM 2186 O O . LEU A 1 275 ? -1.683 13.191 -3.780 1.00 41.09 275 LEU A O 1
ATOM 2190 N N . GLY A 1 276 ? -1.756 15.285 -4.583 1.00 33.28 276 GLY A N 1
ATOM 2191 C CA . GLY A 1 276 ? -0.705 15.842 -3.740 1.00 33.28 276 GLY A CA 1
ATOM 2192 C C . GLY A 1 276 ? -1.312 16.267 -2.405 1.00 33.28 276 GLY A C 1
ATOM 2193 O O . GLY A 1 276 ? -2.295 17.003 -2.367 1.00 33.28 276 GLY A O 1
ATOM 2194 N N . LEU A 1 277 ? -0.740 15.766 -1.313 1.00 38.22 277 LEU A N 1
ATOM 2195 C CA . LEU A 1 277 ? -1.126 16.077 0.056 1.00 38.22 277 LEU A CA 1
ATOM 2196 C C . LEU A 1 277 ? -1.336 17.589 0.259 1.00 38.22 277 LEU A C 1
ATOM 2198 O O . LEU A 1 277 ? -0.401 18.376 0.111 1.00 38.22 277 LEU A O 1
ATOM 2202 N N . SER A 1 278 ? -2.536 17.992 0.690 1.00 31.66 278 SER A N 1
ATOM 2203 C CA . SER A 1 278 ? -2.723 19.280 1.360 1.00 31.66 278 SER A CA 1
ATOM 2204 C C . SER A 1 278 ? -1.920 19.278 2.661 1.00 31.66 278 SER A C 1
ATOM 2206 O O . SER A 1 278 ? -2.344 18.728 3.674 1.00 31.66 278 SER A O 1
ATOM 2208 N N . SER A 1 279 ? -0.750 19.909 2.633 1.00 35.94 279 SER A N 1
ATOM 2209 C CA . SER A 1 279 ? -0.068 20.370 3.837 1.00 35.94 279 SER A CA 1
ATOM 2210 C C . SER A 1 279 ? -0.793 21.621 4.335 1.00 35.94 279 SER A C 1
ATOM 2212 O O . SER A 1 279 ? -0.551 22.725 3.856 1.00 35.94 279 SER A O 1
ATOM 2214 N N . MET A 1 280 ? -1.734 21.450 5.265 1.00 31.41 280 MET A N 1
ATOM 2215 C CA . MET A 1 280 ? -2.201 22.542 6.118 1.00 31.41 280 MET A CA 1
ATOM 2216 C C . MET A 1 280 ? -1.595 22.360 7.505 1.00 31.41 280 MET A C 1
ATOM 2218 O O . MET A 1 280 ? -2.134 21.654 8.352 1.00 31.41 280 MET A O 1
ATOM 2222 N N . ILE A 1 281 ? -0.454 23.011 7.721 1.00 38.72 281 ILE A N 1
ATOM 2223 C CA . ILE A 1 281 ? 0.065 23.325 9.051 1.00 38.72 281 ILE A CA 1
ATOM 2224 C C . ILE A 1 281 ? -0.319 24.785 9.329 1.00 38.72 281 ILE A C 1
ATOM 2226 O O . ILE A 1 281 ? 0.185 25.672 8.638 1.00 38.72 281 ILE A O 1
ATOM 2230 N N . PRO A 1 282 ? -1.183 25.087 10.313 1.00 38.59 282 PRO A N 1
ATOM 2231 C CA . PRO A 1 282 ? -1.356 26.452 10.791 1.00 38.59 282 PRO A CA 1
ATOM 2232 C C . PRO A 1 282 ? -0.164 26.811 11.688 1.00 38.59 282 PRO A C 1
ATOM 2234 O O . PRO A 1 282 ? 0.001 26.250 12.770 1.00 38.59 282 PRO A O 1
ATOM 2237 N N . GLY A 1 283 ? 0.687 27.732 11.233 1.00 36.47 283 GLY A N 1
ATOM 2238 C CA . GLY A 1 283 ? 1.709 28.353 12.076 1.00 36.47 283 GLY A CA 1
ATOM 2239 C C . GLY A 1 283 ? 1.081 29.333 13.083 1.00 36.47 283 GLY A C 1
ATOM 2240 O O . GLY A 1 283 ? 0.065 29.958 12.769 1.00 36.47 283 GLY A O 1
ATOM 2241 N N . PRO A 1 284 ? 1.649 29.493 14.292 1.00 42.62 284 PRO A N 1
ATOM 2242 C CA . PRO A 1 284 ? 1.108 30.396 15.299 1.00 42.62 284 PRO A CA 1
ATOM 2243 C C . PRO A 1 284 ? 1.379 31.858 14.916 1.00 42.62 284 PRO A C 1
ATOM 2245 O O . PRO A 1 284 ? 2.521 32.280 14.742 1.00 42.62 284 PRO A O 1
ATOM 2248 N N . ALA A 1 285 ? 0.311 32.648 14.809 1.00 37.75 285 ALA A N 1
ATOM 2249 C CA . ALA A 1 285 ? 0.397 34.091 14.650 1.00 37.75 285 ALA A CA 1
ATOM 2250 C C . ALA A 1 285 ? 0.890 34.730 15.959 1.00 37.75 285 ALA A C 1
ATOM 2252 O O . ALA A 1 285 ? 0.167 34.794 16.955 1.00 37.75 285 ALA A O 1
ATOM 2253 N N . HIS A 1 286 ? 2.124 35.232 15.957 1.00 40.62 286 HIS A N 1
ATOM 2254 C CA . HIS A 1 286 ? 2.601 36.146 16.987 1.00 40.62 286 HIS A CA 1
ATOM 2255 C C . HIS A 1 286 ? 1.860 37.485 16.853 1.00 40.62 286 HIS A C 1
ATOM 2257 O O . HIS A 1 286 ? 2.152 38.304 15.986 1.00 40.62 286 HIS A O 1
ATOM 2263 N N . SER A 1 287 ? 0.884 37.703 17.734 1.00 38.62 287 SER A N 1
ATOM 2264 C CA . SER A 1 287 ? 0.226 38.992 17.937 1.00 38.62 287 SER A CA 1
ATOM 2265 C C . SER A 1 287 ? 1.180 39.944 18.666 1.00 38.62 287 SER A C 1
ATOM 2267 O O . SER A 1 287 ? 1.251 39.937 19.896 1.00 38.62 287 SER A O 1
ATOM 2269 N N . MET A 1 288 ? 1.900 40.789 17.926 1.00 38.19 288 MET A N 1
ATOM 2270 C CA . MET A 1 288 ? 2.610 41.932 18.504 1.00 38.19 288 MET A CA 1
ATOM 2271 C C . MET A 1 288 ? 1.596 42.984 18.978 1.00 38.19 288 MET A C 1
ATOM 2273 O O . MET A 1 288 ? 0.964 43.665 18.175 1.00 38.19 288 MET A O 1
ATOM 2277 N N . ARG A 1 289 ? 1.438 43.121 20.298 1.00 44.94 289 ARG A N 1
ATOM 2278 C CA . ARG A 1 289 ? 0.826 44.305 20.919 1.00 44.94 289 ARG A CA 1
ATOM 2279 C C . ARG A 1 289 ? 1.872 45.425 21.000 1.00 44.94 289 ARG A C 1
ATOM 2281 O O . ARG A 1 289 ? 2.966 45.155 21.493 1.00 44.94 289 ARG A O 1
ATOM 2288 N N . PRO A 1 290 ? 1.550 46.673 20.628 1.00 43.84 290 PRO A N 1
ATOM 2289 C CA . PRO A 1 290 ? 2.343 47.825 21.029 1.00 43.84 290 PRO A CA 1
ATOM 2290 C C . PRO A 1 290 ? 2.052 48.179 22.495 1.00 43.84 290 PRO A C 1
ATOM 2292 O O . PRO A 1 290 ? 0.900 48.354 22.894 1.00 43.84 290 PRO A O 1
ATOM 2295 N N . THR A 1 291 ? 3.105 48.286 23.300 1.00 47.38 291 THR A N 1
ATOM 2296 C CA . THR A 1 291 ? 3.097 48.882 24.641 1.00 47.38 291 THR A CA 1
ATOM 2297 C C . THR A 1 291 ? 2.962 50.400 24.543 1.00 47.38 291 THR A C 1
ATOM 2299 O O . THR A 1 291 ? 3.879 51.075 24.078 1.00 47.38 291 THR A O 1
ATOM 2302 N N . THR A 1 292 ? 1.844 50.943 25.023 1.0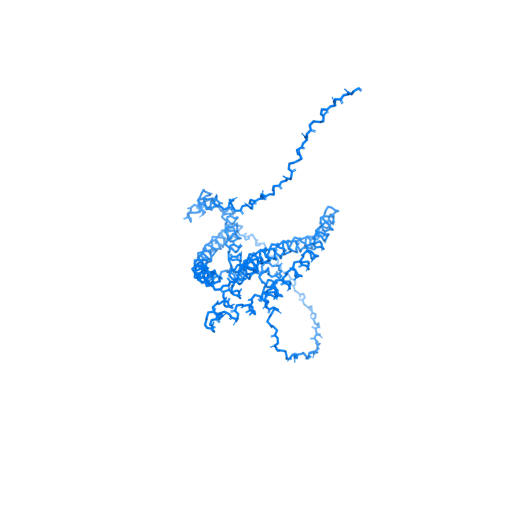0 49.53 292 THR A N 1
ATOM 2303 C CA . THR A 1 292 ? 1.716 52.368 25.349 1.00 49.53 292 THR A CA 1
ATOM 2304 C C . THR A 1 292 ? 2.415 52.626 26.681 1.00 49.53 292 THR A C 1
ATOM 2306 O O . THR A 1 292 ? 2.047 52.051 27.703 1.00 49.53 292 THR A O 1
ATOM 2309 N N . VAL A 1 293 ? 3.430 53.486 26.655 1.00 45.94 293 VAL A N 1
ATOM 2310 C CA . VAL A 1 293 ? 4.073 54.062 27.839 1.00 45.94 293 VAL A CA 1
ATOM 2311 C C . VAL A 1 293 ? 3.232 55.258 28.287 1.00 45.94 293 VAL A C 1
ATOM 2313 O O . VAL A 1 293 ? 3.015 56.186 27.512 1.00 45.94 293 VAL A O 1
ATOM 2316 N N . THR A 1 294 ? 2.763 55.249 29.533 1.00 50.12 294 THR A N 1
ATOM 2317 C CA . THR A 1 294 ? 2.250 56.441 30.220 1.00 50.12 294 THR A CA 1
ATOM 2318 C C . THR A 1 294 ? 3.154 56.690 31.417 1.00 50.12 294 THR A C 1
ATOM 2320 O O . THR A 1 294 ? 3.203 55.886 32.344 1.00 50.12 294 THR A O 1
ATOM 2323 N N . SER A 1 295 ? 3.917 57.775 31.343 1.00 50.78 295 SER A N 1
ATOM 2324 C CA . SER A 1 295 ? 4.709 58.335 32.433 1.00 50.78 295 SER A CA 1
ATOM 2325 C C . SER A 1 295 ? 3.815 59.111 33.403 1.00 50.78 295 SER A C 1
ATOM 2327 O O . SER A 1 295 ? 2.945 59.866 32.961 1.00 50.78 295 SER A O 1
ATOM 2329 N N . LEU A 1 296 ? 4.082 58.948 34.699 1.00 46.16 296 LEU A N 1
ATOM 2330 C CA . LEU A 1 296 ? 3.981 60.020 35.693 1.00 46.16 296 LEU A CA 1
ATOM 2331 C C . LEU A 1 296 ? 5.315 60.772 35.725 1.00 46.16 296 LEU A C 1
ATOM 2333 O O . LEU A 1 296 ? 6.350 60.093 35.525 1.00 46.16 296 LEU A O 1
#

Foldseek 3Di:
DACLVVLQPPDDDGLLNVLCCLLVVLDDDDDDDDDDDDDDDDDDDDDDDDDDDDDPPPPPVVVVVVVVLVVLLVVLVNLVVNLVVLVVVLVVLVVVVVVLVVLVVVLLVLCVVWHDPVLNVLVVVLVVVLVVLLVQLSVLSVVLVVLNSVLVVLVPPPPDDVVSVVVNVVSVVVNVVSVVSNVVSSVSVVVSSVSVVVSLVRCVVTDDPVSSVSVVCSSSCVSVSVSSNVSSVVSSVSSLVVSLVSLVVHDPVSCVVVVNDNPPSCVVVVPPPPPDDPPDDDDDDDDDDDDDDDDD

Organism: NCBI:txid704102

pLDDT: mean 76.8, std 24.37, range [27.55, 98.31]

Secondary structure (DSSP, 8-state):
---HHHHH-SSSS-HHHHHHHHHHTTS---------------------------------HHHHHHHHHHHHHHHHHHHHHHHHHHHHHHHHHHHHHHHHHHHHHHHHHHHHHHS-HHHHHHHHHHHHHHHHHHHHHHHHHHHHHHHHHHHHHHHH-----HHHHHHHHHHHHHHHHHHHHHHHHHHHHHHHHHHHHHHHHHHHTTS-HHHHHHHHHHHHHHHHHHHHHHHHHHHHHHHHHHHHHHHHTS-HHHHHHTT--TTTTTTTGGGSTT----------------------